Protein AF-A0A949LWM9-F1 (afdb_monomer_lite)

Foldseek 3Di:
DVQLVVQLVLLCVAQPPQADSVLSSLVSVLCVVQVLLLVLCVVQVLLLADDADPVRVVVCVVCVVVPDDQDFPCNRSNPSCVPVRVSSCVLRVSRPPDDPPDLALRRCSHSQNVVCSSVSHHDPLADDPVNLLVLLPPPDLVVSLVVLLVCVVVVNLQNSLVSCLSCVVVHDLSSLLSNLLSLLVSLDDPDDPPPDDRPSLVSLLSNLVSLVSQCVVDVVCLVSSVVSLVSCVVSVRCSSNVSVVVCPPVDPCCVSVVVVVVVD

Radius of gyration: 20.61 Å; chains: 1; b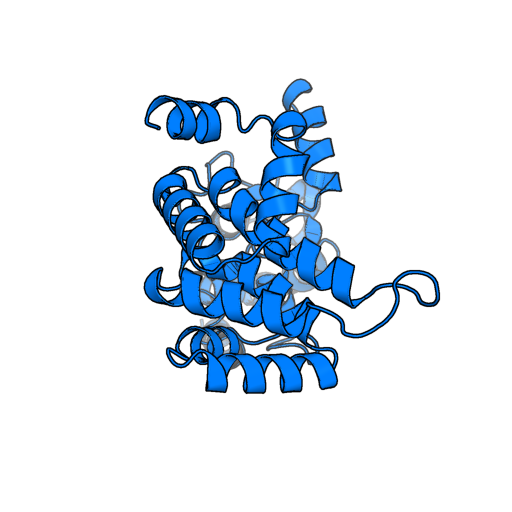ounding box: 44×42×64 Å

Structure (mmCIF, N/CA/C/O backbone):
data_AF-A0A949LWM9-F1
#
_entry.id   AF-A0A949LWM9-F1
#
loop_
_atom_site.group_PDB
_atom_site.id
_atom_site.type_symbol
_atom_site.label_atom_id
_atom_site.label_alt_id
_atom_site.label_comp_id
_atom_site.label_asym_id
_atom_site.label_entity_id
_atom_site.label_seq_id
_atom_site.pdbx_PDB_ins_code
_atom_site.Cartn_x
_atom_site.Cartn_y
_atom_site.Cartn_z
_atom_site.occupancy
_atom_site.B_iso_or_equiv
_atom_site.auth_seq_id
_atom_site.auth_comp_id
_atom_site.auth_asym_id
_atom_site.auth_atom_id
_atom_site.pdbx_PDB_model_num
ATOM 1 N N . MET A 1 1 ? 6.194 -8.449 -28.524 1.00 77.88 1 MET A N 1
ATOM 2 C CA . MET A 1 1 ? 4.748 -8.507 -28.201 1.00 77.88 1 MET A CA 1
ATOM 3 C C . MET A 1 1 ? 4.326 -9.802 -27.496 1.00 77.88 1 MET A C 1
ATOM 5 O O . MET A 1 1 ? 3.890 -9.705 -26.362 1.00 77.88 1 MET A O 1
ATOM 9 N N . LYS A 1 2 ? 4.508 -11.009 -28.069 1.00 87.00 2 LYS A N 1
ATOM 10 C CA . LYS A 1 2 ? 4.114 -12.281 -27.407 1.00 87.00 2 LYS A CA 1
ATOM 11 C C . LYS A 1 2 ? 4.711 -12.463 -25.997 1.00 87.00 2 LYS A C 1
ATOM 13 O O . LYS A 1 2 ? 3.977 -12.771 -25.072 1.00 87.00 2 LYS A O 1
ATOM 18 N N . ARG A 1 3 ? 6.013 -12.186 -25.819 1.00 85.19 3 ARG A N 1
ATOM 19 C CA . ARG A 1 3 ? 6.687 -12.229 -24.502 1.00 85.19 3 ARG A CA 1
ATOM 20 C C . ARG A 1 3 ? 6.094 -11.239 -23.490 1.00 85.19 3 ARG A C 1
ATOM 22 O O . ARG A 1 3 ? 5.932 -11.599 -22.335 1.00 85.19 3 ARG A O 1
ATOM 29 N N . MET A 1 4 ? 5.730 -10.034 -23.936 1.00 90.12 4 MET A N 1
ATOM 30 C CA . MET A 1 4 ? 5.083 -9.016 -23.093 1.00 90.12 4 MET A CA 1
ATOM 31 C C . MET A 1 4 ? 3.705 -9.486 -22.642 1.00 90.12 4 MET A C 1
ATOM 33 O O . MET A 1 4 ? 3.405 -9.398 -21.463 1.00 90.12 4 MET A O 1
ATOM 37 N N . LEU A 1 5 ? 2.891 -10.022 -23.556 1.00 90.00 5 LEU A N 1
ATOM 38 C CA . LEU A 1 5 ? 1.567 -10.545 -23.214 1.00 90.00 5 LEU A CA 1
ATOM 39 C C . LEU A 1 5 ? 1.658 -11.702 -22.214 1.00 90.00 5 LEU A C 1
ATOM 41 O O . LEU A 1 5 ? 0.873 -11.752 -21.275 1.00 90.00 5 LEU A O 1
ATOM 45 N N . SER A 1 6 ? 2.637 -12.597 -22.374 1.00 88.12 6 SER A N 1
ATOM 46 C CA . SER A 1 6 ? 2.884 -13.671 -21.407 1.00 88.12 6 SER A CA 1
ATOM 47 C C . SER A 1 6 ? 3.340 -13.139 -20.046 1.00 88.12 6 SER A C 1
ATOM 49 O O . SER A 1 6 ? 2.809 -13.576 -19.031 1.00 88.12 6 SER A O 1
ATOM 51 N N . ALA A 1 7 ? 4.279 -12.186 -20.011 1.00 89.19 7 ALA A N 1
ATOM 52 C CA . ALA A 1 7 ? 4.726 -11.560 -18.765 1.00 89.19 7 ALA A CA 1
ATOM 53 C C . ALA A 1 7 ? 3.570 -10.837 -18.060 1.00 89.19 7 ALA A C 1
ATOM 55 O O . ALA A 1 7 ? 3.350 -11.043 -16.872 1.00 89.19 7 ALA A O 1
ATOM 56 N N . TYR A 1 8 ? 2.780 -10.074 -18.815 1.00 93.50 8 TYR A N 1
ATOM 57 C CA . TYR A 1 8 ? 1.602 -9.381 -18.315 1.00 93.50 8 TYR A CA 1
ATOM 58 C C . TYR A 1 8 ? 0.561 -10.347 -17.752 1.00 93.50 8 TYR A C 1
ATOM 60 O O . TYR A 1 8 ? 0.094 -10.132 -16.645 1.00 93.50 8 TYR A O 1
ATOM 68 N N . ALA A 1 9 ? 0.232 -11.432 -18.459 1.00 92.75 9 ALA A N 1
ATOM 69 C CA . ALA A 1 9 ? -0.757 -12.401 -17.987 1.00 92.75 9 ALA A CA 1
ATOM 70 C C . ALA A 1 9 ? -0.357 -13.050 -16.651 1.00 92.75 9 ALA A C 1
ATOM 72 O O . ALA A 1 9 ? -1.209 -13.273 -15.797 1.00 92.75 9 ALA A O 1
ATOM 73 N N . VAL A 1 10 ? 0.936 -13.332 -16.461 1.00 91.62 10 VAL A N 1
ATOM 74 C CA . VAL A 1 10 ? 1.453 -13.885 -15.200 1.00 91.62 10 VAL A CA 1
ATOM 75 C C . VAL A 1 10 ? 1.449 -12.828 -14.097 1.00 91.62 10 VAL A C 1
ATOM 77 O O . VAL A 1 10 ? 0.971 -13.095 -12.998 1.00 91.62 10 VAL A O 1
ATOM 80 N N . LEU A 1 11 ? 1.963 -11.629 -14.384 1.00 91.69 11 LEU A N 1
ATOM 81 C CA . LEU A 1 11 ? 2.073 -10.559 -13.394 1.00 91.69 11 LEU A CA 1
ATOM 82 C C . LEU A 1 11 ? 0.707 -10.041 -12.958 1.00 91.69 11 LEU A C 1
ATOM 84 O O . LEU A 1 11 ? 0.470 -9.915 -11.764 1.00 91.69 11 LEU A O 1
ATOM 88 N N . GLU A 1 12 ? -0.202 -9.796 -13.900 1.00 94.12 12 GLU A N 1
ATOM 89 C CA . GLU A 1 12 ? -1.564 -9.350 -13.613 1.00 94.12 12 GLU A CA 1
ATOM 90 C C . GLU A 1 12 ? -2.299 -10.369 -12.749 1.00 94.12 12 GLU A C 1
ATOM 92 O O . GLU A 1 12 ? -2.861 -9.983 -11.731 1.00 94.12 12 GLU A O 1
ATOM 97 N N . ALA A 1 13 ? -2.220 -11.663 -13.076 1.00 92.31 13 ALA A N 1
ATOM 98 C CA . ALA A 1 13 ? -2.851 -12.700 -12.266 1.00 92.31 13 ALA A CA 1
ATOM 99 C C . ALA A 1 13 ? -2.299 -12.742 -10.830 1.00 92.31 13 ALA A C 1
ATOM 101 O O . ALA A 1 13 ? -3.053 -13.003 -9.894 1.00 92.31 13 ALA A O 1
ATOM 102 N N . ALA A 1 14 ? -1.006 -12.461 -10.648 1.00 89.81 14 ALA A N 1
ATOM 103 C CA . ALA A 1 14 ? -0.351 -12.474 -9.344 1.00 89.81 14 ALA A CA 1
ATOM 104 C C . ALA A 1 14 ? -0.679 -11.254 -8.465 1.00 89.81 14 ALA A C 1
ATOM 106 O O . ALA A 1 14 ? -0.699 -11.374 -7.240 1.00 89.81 14 ALA A O 1
ATOM 107 N N . VAL A 1 15 ? -0.917 -10.082 -9.066 1.00 92.12 15 VAL A N 1
ATOM 108 C CA . VAL A 1 15 ? -1.116 -8.810 -8.337 1.00 92.12 15 VAL A CA 1
ATOM 109 C C . VAL A 1 15 ? -2.497 -8.187 -8.563 1.00 92.12 15 VAL A C 1
ATOM 111 O O . VAL A 1 15 ? -2.713 -7.006 -8.271 1.00 92.12 15 VAL A O 1
ATOM 114 N N . ARG A 1 16 ? -3.442 -8.967 -9.097 1.00 90.50 16 ARG A N 1
ATOM 115 C CA . ARG A 1 16 ? -4.800 -8.519 -9.416 1.00 90.50 16 ARG A CA 1
ATOM 116 C C . ARG A 1 16 ? -5.462 -7.875 -8.202 1.00 90.50 16 ARG A C 1
ATOM 118 O O . ARG A 1 16 ? -5.496 -8.452 -7.120 1.00 90.50 16 ARG A O 1
ATOM 125 N N . GLY A 1 17 ? -6.014 -6.681 -8.403 1.00 86.75 17 GLY A N 1
ATOM 126 C CA . GLY A 1 17 ? -6.677 -5.912 -7.346 1.00 86.75 17 GLY A CA 1
ATOM 127 C C . GLY A 1 17 ? -5.724 -5.186 -6.390 1.00 86.75 17 GLY A C 1
ATOM 128 O O . GLY A 1 17 ? -6.176 -4.318 -5.654 1.00 86.75 17 GLY A O 1
ATOM 129 N N . GLU A 1 18 ? -4.417 -5.462 -6.428 1.00 89.81 18 GLU A N 1
ATOM 130 C CA . GLU A 1 18 ? -3.416 -4.741 -5.629 1.00 89.81 18 GLU A CA 1
ATOM 131 C C . GLU A 1 18 ? -2.779 -3.592 -6.412 1.00 89.81 18 GLU A C 1
ATOM 133 O O . GLU A 1 18 ? -2.566 -2.513 -5.862 1.00 89.81 18 GLU A O 1
ATOM 138 N N . ILE A 1 19 ? -2.473 -3.817 -7.696 1.00 90.69 19 ILE A N 1
ATOM 139 C CA . ILE A 1 19 ? -1.717 -2.878 -8.535 1.00 90.69 19 ILE A CA 1
ATOM 140 C C . ILE A 1 19 ? -2.531 -2.496 -9.773 1.00 90.69 19 ILE A C 1
ATOM 142 O O . ILE A 1 19 ? -3.241 -3.317 -10.354 1.00 90.69 19 ILE A O 1
ATOM 146 N N . SER A 1 20 ? -2.422 -1.234 -10.187 1.00 89.50 20 SER A N 1
ATOM 147 C CA . SER A 1 20 ? -3.045 -0.707 -11.402 1.00 89.50 20 SER A CA 1
ATOM 148 C C . SER A 1 20 ? -2.650 -1.528 -12.630 1.00 89.50 20 SER A C 1
ATOM 150 O O . SER A 1 20 ? -1.467 -1.761 -12.878 1.00 89.50 20 SER A O 1
ATOM 152 N N . LEU A 1 21 ? -3.634 -1.895 -13.455 1.00 90.25 21 LEU A N 1
ATOM 153 C CA . LEU A 1 21 ? -3.408 -2.642 -14.698 1.00 90.25 21 LEU A CA 1
ATOM 154 C C . LEU A 1 21 ? -2.438 -1.920 -15.645 1.00 90.25 21 LEU A C 1
ATOM 156 O O . LEU A 1 21 ? -1.655 -2.576 -16.330 1.00 90.25 21 LEU A O 1
ATOM 160 N N . PHE A 1 22 ? -2.465 -0.583 -15.660 1.00 89.56 22 PHE A N 1
ATOM 161 C CA . PHE A 1 22 ? -1.560 0.232 -16.473 1.00 89.56 22 PHE A CA 1
ATOM 162 C C . PHE A 1 22 ? -0.111 0.128 -15.995 1.00 89.56 22 PHE A C 1
ATOM 164 O O . PHE A 1 22 ? 0.791 -0.025 -16.816 1.00 89.56 22 PHE A O 1
ATOM 171 N N . ASP A 1 23 ? 0.105 0.136 -14.679 1.00 90.38 23 ASP A N 1
ATOM 172 C CA . ASP A 1 23 ? 1.439 0.008 -14.092 1.00 90.38 23 ASP A CA 1
ATOM 173 C C . ASP A 1 23 ? 1.995 -1.407 -14.306 1.00 90.38 23 ASP A C 1
ATOM 175 O O . ASP A 1 23 ? 3.155 -1.566 -14.682 1.00 90.38 23 ASP A O 1
ATOM 179 N N . VAL A 1 24 ? 1.156 -2.441 -14.157 1.00 91.94 24 VAL A N 1
ATOM 180 C CA . VAL A 1 24 ? 1.540 -3.833 -14.450 1.00 91.94 24 VAL A CA 1
ATOM 181 C C . VAL A 1 24 ? 1.909 -3.997 -15.923 1.00 91.94 24 VAL A C 1
ATOM 183 O O . VAL A 1 24 ? 2.907 -4.647 -16.236 1.00 91.94 24 VAL A O 1
ATOM 186 N N . LEU A 1 25 ? 1.149 -3.392 -16.842 1.00 91.75 25 LEU A N 1
ATOM 187 C CA . LEU A 1 25 ? 1.446 -3.422 -18.275 1.00 91.75 25 LEU A CA 1
ATOM 188 C C . LEU A 1 25 ? 2.768 -2.717 -18.594 1.00 91.75 25 LEU A C 1
ATOM 190 O O . LEU A 1 25 ? 3.610 -3.288 -19.289 1.00 91.75 25 LEU A O 1
ATOM 194 N N . ALA A 1 26 ? 2.960 -1.506 -18.070 1.00 89.38 26 ALA A N 1
ATOM 195 C CA . ALA A 1 26 ? 4.172 -0.727 -18.286 1.00 89.38 26 ALA A CA 1
ATOM 196 C C . ALA A 1 26 ? 5.406 -1.448 -17.728 1.00 89.38 26 ALA A C 1
ATOM 198 O O . ALA A 1 26 ? 6.410 -1.579 -18.424 1.00 89.38 26 ALA A O 1
ATOM 199 N N . PHE A 1 27 ? 5.310 -2.011 -16.522 1.00 88.88 27 PHE A N 1
ATOM 200 C CA . PHE A 1 27 ? 6.387 -2.799 -15.931 1.00 88.88 27 PHE A CA 1
ATOM 201 C C . PHE A 1 27 ? 6.672 -4.077 -16.732 1.00 88.88 27 PHE A C 1
ATOM 203 O O . PHE A 1 27 ? 7.828 -4.373 -17.028 1.00 88.88 27 PHE A O 1
ATOM 210 N N . SER A 1 28 ? 5.632 -4.797 -17.167 1.00 90.19 28 SER A N 1
ATOM 211 C CA . SER A 1 28 ? 5.772 -5.991 -18.017 1.00 90.19 28 SER A CA 1
ATOM 212 C C . SER A 1 28 ? 6.482 -5.6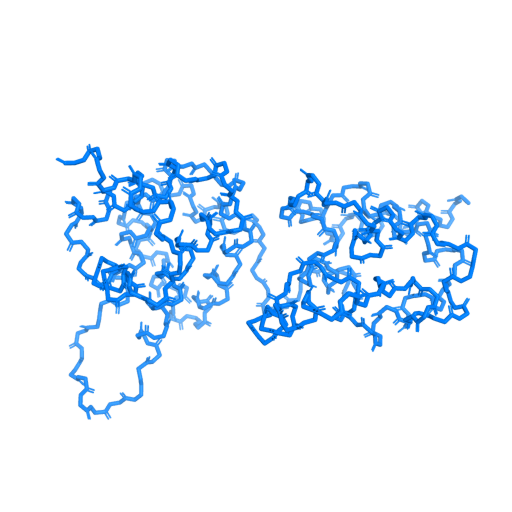78 -19.333 1.00 90.19 28 SER A C 1
ATOM 214 O O . SER A 1 28 ? 7.329 -6.449 -19.780 1.00 90.19 28 SER A O 1
ATOM 216 N N . TRP A 1 29 ? 6.160 -4.541 -19.957 1.00 89.75 29 TRP A N 1
ATOM 217 C CA . TRP A 1 29 ? 6.864 -4.071 -21.145 1.00 89.75 29 TRP A CA 1
ATOM 218 C C . TRP A 1 29 ? 8.338 -3.821 -20.844 1.00 89.75 29 TRP A C 1
ATOM 220 O O . TRP A 1 29 ? 9.191 -4.414 -21.506 1.00 89.75 29 TRP A O 1
ATOM 230 N N . SER A 1 30 ? 8.634 -3.030 -19.811 1.00 85.06 30 SER A N 1
ATOM 231 C CA . SER A 1 30 ? 10.001 -2.677 -19.427 1.00 85.06 30 SER A CA 1
ATOM 232 C C . SER A 1 30 ? 10.861 -3.910 -19.134 1.00 85.06 30 SER A C 1
ATOM 234 O O . SER A 1 30 ? 11.975 -4.003 -19.640 1.00 85.06 30 SER A O 1
ATOM 236 N N . LEU A 1 31 ? 10.316 -4.919 -18.444 1.00 82.44 31 LEU A N 1
ATOM 237 C CA . LEU A 1 31 ? 10.999 -6.197 -18.203 1.00 82.44 31 LEU A CA 1
ATOM 238 C C . LEU A 1 31 ? 11.342 -6.959 -19.487 1.00 82.44 31 LEU A C 1
ATOM 240 O O . LEU A 1 31 ? 12.376 -7.621 -19.565 1.00 82.44 31 LEU A O 1
ATOM 244 N N . THR A 1 32 ? 10.467 -6.910 -20.494 1.00 85.62 32 THR A N 1
ATOM 245 C CA . THR A 1 32 ? 10.721 -7.619 -21.756 1.00 85.62 32 THR A CA 1
ATOM 246 C C . THR A 1 32 ? 11.729 -6.929 -22.660 1.00 85.62 32 THR A C 1
ATOM 248 O O . THR A 1 32 ? 12.312 -7.606 -23.506 1.00 85.62 32 THR A O 1
ATOM 251 N N . GLN A 1 33 ? 11.915 -5.619 -22.497 1.00 82.75 33 GLN A N 1
ATOM 252 C CA . GLN A 1 33 ? 12.858 -4.827 -23.288 1.00 82.75 33 GLN A CA 1
ATOM 253 C C . GLN A 1 33 ? 14.226 -4.718 -22.602 1.00 82.75 33 GLN A C 1
ATOM 255 O O . GLN A 1 33 ? 15.253 -4.792 -23.268 1.00 82.75 33 GLN A O 1
ATOM 260 N N . SER A 1 34 ? 14.246 -4.627 -21.269 1.00 84.31 34 SER A N 1
ATOM 261 C CA . SER A 1 34 ? 15.458 -4.574 -20.451 1.00 84.31 34 SER A CA 1
ATOM 262 C C . SER A 1 34 ? 15.323 -5.515 -19.251 1.00 84.31 34 SER A C 1
ATOM 264 O O . SER A 1 34 ? 14.852 -5.113 -18.187 1.00 84.31 34 SER A O 1
ATOM 266 N N . PRO A 1 35 ? 15.730 -6.790 -19.383 1.00 79.06 35 PRO A N 1
ATOM 267 C CA . PRO A 1 35 ? 15.677 -7.737 -18.270 1.00 79.06 35 PRO A CA 1
ATOM 268 C C . PRO A 1 35 ? 16.487 -7.273 -17.048 1.00 79.06 35 PRO A C 1
ATOM 270 O O . PRO A 1 35 ? 16.046 -7.468 -15.917 1.00 79.06 35 PRO A O 1
ATOM 273 N N . GLY A 1 36 ? 17.619 -6.591 -17.274 1.00 85.00 36 GLY A N 1
ATOM 274 C CA . GLY A 1 36 ? 18.476 -6.045 -16.213 1.00 85.00 36 GLY A CA 1
ATOM 275 C C . GLY A 1 36 ? 17.838 -4.903 -15.416 1.00 85.00 36 GLY A C 1
ATOM 276 O O . GLY A 1 36 ? 18.266 -4.617 -14.300 1.00 85.00 36 GLY A O 1
ATOM 277 N N . LEU A 1 37 ? 16.768 -4.289 -15.933 1.00 86.31 37 LEU A N 1
ATOM 278 C CA . LEU A 1 37 ? 16.018 -3.262 -15.216 1.00 86.31 37 LEU A CA 1
ATOM 279 C C . LEU A 1 37 ? 15.353 -3.818 -13.954 1.00 86.31 37 LEU A C 1
ATOM 281 O O . LEU A 1 37 ? 15.259 -3.107 -12.957 1.00 86.31 37 LEU A O 1
ATOM 285 N N . ARG A 1 38 ? 14.935 -5.092 -13.959 1.00 87.25 38 ARG A N 1
ATOM 286 C CA . ARG A 1 38 ? 14.394 -5.743 -12.757 1.00 87.25 38 ARG A CA 1
ATOM 287 C C . ARG A 1 38 ? 15.414 -5.738 -11.629 1.00 87.25 38 ARG A C 1
ATOM 289 O O . ARG A 1 38 ? 15.086 -5.349 -10.513 1.00 87.25 38 ARG A O 1
ATOM 296 N N . ASP A 1 39 ? 16.626 -6.183 -11.940 1.00 87.81 39 ASP A N 1
ATOM 297 C CA . ASP A 1 39 ? 17.696 -6.349 -10.964 1.00 87.81 39 ASP A CA 1
ATOM 298 C C . ASP A 1 39 ? 18.184 -4.981 -10.480 1.00 87.81 39 ASP A C 1
ATOM 300 O O . ASP A 1 39 ? 18.392 -4.787 -9.284 1.00 87.81 39 ASP A O 1
ATOM 304 N N . ALA A 1 40 ? 18.254 -3.994 -11.381 1.00 88.50 40 ALA A N 1
ATOM 305 C CA . ALA A 1 40 ? 18.563 -2.611 -11.034 1.00 88.50 40 ALA A CA 1
ATOM 306 C C . ALA A 1 40 ? 17.515 -1.994 -10.092 1.00 88.50 40 ALA A C 1
ATOM 308 O O . ALA A 1 40 ? 17.880 -1.329 -9.121 1.00 88.50 40 ALA A O 1
ATOM 309 N N . ILE A 1 41 ? 16.222 -2.233 -10.345 1.00 88.06 41 ILE A N 1
ATOM 310 C CA . ILE A 1 41 ? 15.130 -1.775 -9.476 1.00 88.06 41 ILE A CA 1
ATOM 311 C C . ILE A 1 41 ? 15.174 -2.500 -8.128 1.00 88.06 41 ILE A C 1
ATOM 313 O O . ILE A 1 41 ? 15.051 -1.855 -7.092 1.00 88.06 41 ILE A O 1
ATOM 317 N N . ALA A 1 42 ? 15.390 -3.817 -8.117 1.00 87.19 42 ALA A N 1
ATOM 318 C CA . ALA A 1 42 ? 15.488 -4.594 -6.883 1.00 87.19 42 ALA A CA 1
ATOM 319 C C . ALA A 1 42 ? 16.677 -4.148 -6.012 1.00 87.19 42 ALA A C 1
ATOM 321 O O . ALA A 1 42 ? 16.541 -4.056 -4.795 1.00 87.19 42 ALA A O 1
ATOM 322 N N . ALA A 1 43 ? 17.814 -3.813 -6.631 1.00 88.06 43 ALA A N 1
ATOM 323 C CA . ALA A 1 43 ? 18.991 -3.288 -5.942 1.00 88.06 43 ALA A CA 1
ATOM 324 C C . ALA A 1 43 ? 18.803 -1.856 -5.404 1.00 88.06 43 ALA A C 1
ATOM 326 O O . ALA A 1 43 ? 19.523 -1.449 -4.496 1.00 88.06 43 ALA A O 1
ATOM 327 N N . ASN A 1 44 ? 17.844 -1.096 -5.944 1.00 86.06 44 ASN A N 1
ATOM 328 C CA . ASN A 1 44 ? 17.594 0.306 -5.596 1.00 86.06 44 ASN A CA 1
ATOM 329 C C . ASN A 1 44 ? 16.133 0.554 -5.188 1.00 86.06 44 ASN A C 1
ATOM 331 O O . ASN A 1 44 ? 15.582 1.602 -5.518 1.00 86.06 44 ASN A O 1
ATOM 335 N N . LEU A 1 45 ? 15.505 -0.392 -4.480 1.00 84.31 45 LEU A N 1
ATOM 336 C CA . LEU A 1 45 ? 14.059 -0.425 -4.214 1.00 84.31 45 LEU A CA 1
ATOM 337 C C . LEU A 1 45 ? 13.473 0.893 -3.677 1.00 84.31 45 LEU A C 1
ATOM 339 O O . LEU A 1 45 ? 12.374 1.273 -4.069 1.00 84.31 45 LEU A O 1
ATOM 343 N N . ASP A 1 46 ? 14.191 1.593 -2.797 1.00 81.12 46 ASP A N 1
ATOM 344 C CA . ASP A 1 46 ? 13.694 2.810 -2.140 1.00 81.12 46 ASP A CA 1
ATOM 345 C C . ASP A 1 46 ? 13.735 4.058 -3.027 1.00 81.12 46 ASP A C 1
ATOM 347 O O . ASP A 1 46 ? 13.047 5.040 -2.767 1.00 81.12 46 ASP A O 1
ATOM 351 N N . LYS A 1 47 ? 14.547 4.046 -4.085 1.00 83.00 47 LYS A N 1
ATOM 352 C CA . LYS A 1 47 ? 14.776 5.211 -4.944 1.00 83.00 47 LYS A CA 1
ATOM 353 C C . LYS A 1 47 ? 13.627 5.540 -5.914 1.00 83.00 47 LYS A C 1
ATOM 355 O O . LYS A 1 47 ? 13.356 6.726 -6.074 1.00 83.00 47 LYS A O 1
ATOM 360 N N . PRO A 1 48 ? 12.948 4.568 -6.559 1.00 82.06 48 PRO A N 1
ATOM 361 C CA . PRO A 1 48 ? 11.821 4.839 -7.459 1.00 82.06 48 PRO A CA 1
ATOM 362 C C . PRO A 1 48 ? 10.473 5.041 -6.740 1.00 82.06 48 PRO A C 1
ATOM 364 O O . PRO A 1 48 ? 9.464 5.299 -7.390 1.00 82.06 48 PRO A O 1
ATOM 367 N N . VAL A 1 49 ? 10.423 4.869 -5.421 1.00 83.94 49 VAL A N 1
ATOM 368 C CA . VAL A 1 49 ? 9.182 4.768 -4.644 1.00 83.94 49 VAL A CA 1
ATOM 369 C C . VAL A 1 49 ? 8.724 6.123 -4.083 1.00 83.94 49 VAL A C 1
ATOM 371 O O . VAL A 1 49 ? 9.551 6.892 -3.614 1.00 83.94 49 VAL A O 1
ATOM 374 N N . ASP A 1 50 ? 7.414 6.384 -4.055 1.00 75.31 50 ASP A N 1
ATOM 375 C CA . ASP A 1 50 ? 6.768 7.637 -3.612 1.00 75.31 50 ASP A CA 1
ATOM 376 C C . ASP A 1 50 ? 6.123 7.557 -2.207 1.00 75.31 50 ASP A C 1
ATOM 378 O O . ASP A 1 50 ? 5.236 8.346 -1.871 1.00 75.31 50 ASP A O 1
ATOM 382 N N . ASP A 1 51 ? 6.521 6.596 -1.366 1.00 72.00 51 ASP A N 1
ATOM 383 C CA . ASP A 1 51 ? 6.155 6.554 0.060 1.00 72.00 51 ASP A CA 1
ATOM 384 C C . ASP A 1 51 ? 7.366 6.852 0.973 1.00 72.00 51 ASP A C 1
ATOM 386 O O . ASP A 1 51 ? 8.085 5.946 1.411 1.00 72.00 51 ASP A O 1
ATOM 390 N N . PRO A 1 52 ? 7.628 8.142 1.268 1.00 64.50 52 PRO A N 1
ATOM 391 C CA . PRO A 1 52 ? 8.787 8.521 2.061 1.00 64.50 52 PRO A CA 1
ATOM 392 C C . PRO A 1 52 ? 8.655 7.990 3.491 1.00 64.50 52 PRO A C 1
ATOM 394 O O . PRO A 1 52 ? 7.637 8.176 4.162 1.00 64.50 52 PRO A O 1
ATOM 397 N N . SER A 1 53 ? 9.715 7.348 3.975 1.00 65.31 53 SER A N 1
ATOM 398 C CA . SER A 1 53 ? 9.862 7.025 5.398 1.00 65.31 53 SER A CA 1
ATOM 399 C C . SER A 1 53 ? 9.963 8.301 6.252 1.00 65.31 53 SER A C 1
ATOM 401 O O . SER A 1 53 ? 10.216 9.389 5.737 1.00 65.31 53 SER A O 1
ATOM 403 N N . GLN A 1 54 ? 9.804 8.202 7.578 1.00 56.62 54 GLN A N 1
ATOM 404 C CA . GLN A 1 54 ? 9.919 9.380 8.457 1.00 56.62 54 GLN A CA 1
ATOM 405 C C . GLN A 1 54 ? 11.286 10.071 8.348 1.00 56.62 54 GLN A C 1
ATOM 407 O O . GLN A 1 54 ? 11.355 11.297 8.347 1.00 56.62 54 GLN A O 1
ATOM 412 N N . SER A 1 55 ? 12.364 9.298 8.209 1.00 56.78 55 SER A N 1
ATOM 413 C CA . SER A 1 55 ? 13.703 9.834 7.964 1.00 56.78 55 SER A CA 1
ATOM 414 C C . SER A 1 55 ? 13.811 10.493 6.589 1.00 56.78 55 SER A C 1
ATOM 416 O O . SER A 1 55 ? 14.363 11.582 6.487 1.00 56.78 55 SER A O 1
ATOM 418 N N . GLU A 1 56 ? 13.206 9.910 5.547 1.00 58.78 56 GLU A N 1
ATOM 419 C CA . GLU A 1 56 ? 13.169 10.536 4.218 1.00 58.78 56 GLU A CA 1
ATOM 420 C C . GLU A 1 56 ? 12.337 11.820 4.197 1.00 58.78 56 GLU A C 1
ATOM 422 O O . GLU A 1 56 ? 12.687 12.744 3.476 1.00 58.78 56 GLU A O 1
ATOM 427 N N . LEU A 1 57 ? 11.268 11.922 4.992 1.00 60.75 57 LEU A N 1
ATOM 428 C CA . LEU A 1 57 ? 10.506 13.164 5.137 1.00 60.75 57 LEU A CA 1
ATOM 429 C C . LEU A 1 57 ? 11.372 14.280 5.738 1.00 60.75 57 LEU A 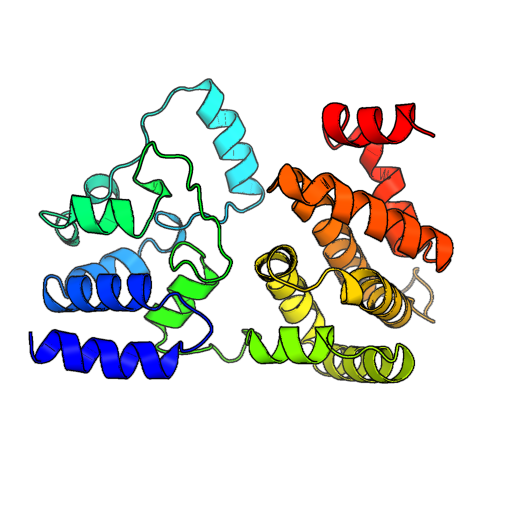C 1
ATOM 431 O O . LEU A 1 57 ? 11.314 15.417 5.272 1.00 60.75 57 LEU A O 1
ATOM 435 N N . ILE A 1 58 ? 12.196 13.960 6.740 1.00 59.47 58 ILE A N 1
ATOM 436 C CA . ILE A 1 58 ? 13.141 14.910 7.347 1.00 59.47 58 ILE A CA 1
ATOM 437 C C . ILE A 1 58 ? 14.207 15.321 6.325 1.00 59.47 58 ILE A C 1
ATOM 439 O O . ILE A 1 58 ? 14.457 16.515 6.144 1.00 59.47 58 ILE A O 1
ATOM 443 N N . ASP A 1 59 ? 14.772 14.354 5.602 1.00 58.69 59 ASP A N 1
ATOM 444 C CA . ASP A 1 59 ? 15.778 14.604 4.569 1.00 58.69 59 ASP A CA 1
ATOM 445 C C . ASP A 1 59 ? 15.205 15.383 3.383 1.00 58.69 59 ASP A C 1
ATOM 447 O O . ASP A 1 59 ? 15.884 16.241 2.827 1.00 58.69 59 ASP A O 1
ATOM 451 N N . MET A 1 60 ? 13.949 15.145 3.004 1.00 56.84 60 MET A N 1
ATOM 452 C CA . MET A 1 60 ? 13.243 15.911 1.978 1.00 56.84 60 MET A CA 1
ATOM 453 C C . MET A 1 60 ? 13.037 17.358 2.413 1.00 56.84 60 MET A C 1
ATOM 455 O O . MET A 1 60 ? 13.267 18.265 1.617 1.00 56.84 60 MET A O 1
ATOM 459 N N . VAL A 1 61 ? 12.656 17.600 3.671 1.00 57.25 61 VAL A N 1
ATOM 460 C CA . VAL A 1 61 ? 12.546 18.961 4.214 1.00 57.25 61 VAL A CA 1
ATOM 461 C C . VAL A 1 61 ? 13.915 19.644 4.209 1.00 57.25 61 VAL A C 1
ATOM 463 O O . VAL A 1 61 ? 14.021 20.773 3.730 1.00 57.25 61 VAL A O 1
ATOM 466 N N . ALA A 1 62 ? 14.973 18.953 4.638 1.00 58.12 62 ALA A N 1
ATOM 467 C CA . ALA A 1 62 ? 16.340 19.472 4.596 1.00 58.12 62 ALA A CA 1
ATOM 468 C C . ALA A 1 62 ? 16.829 19.738 3.157 1.00 58.12 62 ALA A C 1
ATOM 470 O O . ALA A 1 62 ? 17.441 20.767 2.890 1.00 58.12 62 ALA A O 1
ATOM 471 N N . SER A 1 63 ? 16.498 18.858 2.211 1.00 56.66 63 SER A N 1
ATOM 472 C CA . SER A 1 63 ? 16.910 18.947 0.801 1.00 56.66 63 SER A CA 1
ATOM 473 C C . SER A 1 63 ? 16.095 19.964 -0.001 1.00 56.66 63 SER A C 1
ATOM 475 O O . SER A 1 63 ? 16.606 20.542 -0.959 1.00 56.66 63 SER A O 1
ATOM 477 N N . SER A 1 64 ? 14.844 20.225 0.392 1.00 56.69 64 SER A N 1
ATOM 478 C CA . SER A 1 64 ? 13.992 21.258 -0.216 1.00 56.69 64 SER A CA 1
ATOM 479 C C . SER A 1 64 ? 14.551 22.669 -0.004 1.00 56.69 64 SER A C 1
ATOM 481 O O . SER A 1 64 ? 14.357 23.549 -0.842 1.00 56.69 64 SER A O 1
ATOM 483 N N . LEU A 1 65 ? 15.318 22.864 1.074 1.00 55.41 65 LEU A N 1
ATOM 484 C CA . LEU A 1 65 ? 16.072 24.091 1.335 1.00 55.41 65 LEU A CA 1
ATOM 485 C C . LEU A 1 65 ? 17.300 24.226 0.415 1.00 55.41 65 LEU A C 1
ATOM 487 O O . LEU A 1 65 ? 17.755 25.340 0.171 1.00 55.41 65 LEU A O 1
ATOM 491 N N . ASP A 1 66 ? 17.785 23.111 -0.138 1.00 53.47 66 ASP A N 1
ATOM 492 C CA . ASP A 1 66 ? 19.063 22.982 -0.853 1.00 53.47 66 ASP A CA 1
ATOM 493 C C . ASP A 1 66 ? 18.912 22.968 -2.397 1.00 53.47 66 ASP A C 1
ATOM 495 O O . ASP A 1 66 ? 19.906 22.869 -3.113 1.00 53.47 66 ASP A O 1
ATOM 499 N N . ARG A 1 67 ? 17.680 23.067 -2.936 1.00 53.34 67 ARG A N 1
ATOM 500 C CA . ARG A 1 67 ? 17.348 23.100 -4.389 1.00 53.34 67 ARG A CA 1
ATOM 501 C C . ARG A 1 67 ? 18.077 22.050 -5.254 1.00 53.34 67 ARG A C 1
ATOM 503 O O . ARG A 1 67 ? 18.435 22.326 -6.401 1.00 53.34 67 ARG A O 1
ATOM 510 N N . ARG A 1 68 ? 18.300 20.834 -4.747 1.00 55.03 68 ARG A N 1
ATOM 511 C CA . ARG A 1 68 ? 18.877 19.751 -5.565 1.00 55.03 68 ARG A CA 1
ATOM 512 C C . ARG A 1 68 ? 17.858 19.266 -6.597 1.00 55.03 68 ARG A C 1
ATOM 514 O O . ARG A 1 68 ? 16.703 19.024 -6.259 1.00 55.03 68 ARG A O 1
ATOM 521 N N . SER A 1 69 ? 18.297 19.147 -7.850 1.00 56.97 69 SER A N 1
ATOM 522 C CA . SER A 1 69 ? 17.484 18.621 -8.952 1.00 56.97 69 SER A CA 1
ATOM 523 C C . SER A 1 69 ? 17.101 17.159 -8.677 1.00 56.97 69 SER A C 1
ATOM 525 O O . SER A 1 69 ? 17.888 16.420 -8.079 1.00 56.97 69 SER A O 1
ATOM 527 N N . ALA A 1 70 ? 15.886 16.758 -9.060 1.00 65.00 70 ALA A N 1
ATOM 528 C CA . ALA A 1 70 ? 15.394 15.400 -8.844 1.00 65.00 70 ALA A CA 1
ATOM 529 C C . ALA A 1 70 ? 16.287 14.387 -9.581 1.00 65.00 70 ALA A C 1
ATOM 531 O O . ALA A 1 70 ? 16.622 14.583 -10.748 1.00 65.00 70 ALA A O 1
ATOM 532 N N . ALA A 1 71 ? 16.687 13.313 -8.895 1.00 72.75 71 ALA A N 1
ATOM 533 C CA . ALA A 1 71 ? 17.536 12.278 -9.479 1.00 72.75 71 ALA A CA 1
ATOM 534 C C . ALA A 1 71 ? 16.837 11.614 -10.677 1.00 72.75 71 ALA A C 1
ATOM 536 O O . ALA A 1 71 ? 15.655 11.268 -10.601 1.00 72.75 71 ALA A O 1
ATOM 537 N N . THR A 1 72 ? 17.559 11.430 -11.783 1.00 81.38 72 THR A N 1
ATOM 538 C CA . THR A 1 72 ? 16.992 10.833 -12.997 1.00 81.38 72 THR A CA 1
ATOM 539 C C . THR A 1 72 ? 16.978 9.300 -12.908 1.00 81.38 72 THR A C 1
ATOM 541 O O . THR A 1 72 ? 17.741 8.710 -12.134 1.00 81.38 72 THR A O 1
ATOM 544 N N . PRO A 1 73 ? 16.151 8.605 -13.718 1.00 82.19 73 PRO A N 1
ATOM 545 C CA . PRO A 1 73 ? 16.170 7.144 -13.769 1.00 82.19 73 PRO A CA 1
ATOM 546 C C . PRO A 1 73 ? 17.550 6.577 -14.118 1.00 82.19 73 PRO A C 1
ATOM 548 O O . PRO A 1 73 ? 17.922 5.531 -13.595 1.00 82.19 73 PRO A O 1
ATOM 551 N N . VAL A 1 74 ? 18.317 7.270 -14.967 1.00 84.94 74 VAL A N 1
ATOM 552 C CA . VAL A 1 74 ? 19.662 6.848 -15.384 1.00 84.94 74 VAL A CA 1
ATOM 553 C C . VAL A 1 74 ? 20.671 7.014 -14.245 1.00 84.94 74 VAL A C 1
ATOM 555 O O . VAL A 1 74 ? 21.498 6.130 -14.047 1.00 84.94 74 VAL A O 1
ATOM 558 N N . ASP A 1 75 ? 20.556 8.055 -13.414 1.00 84.38 75 ASP A N 1
ATOM 559 C CA . ASP A 1 75 ? 21.445 8.234 -12.250 1.00 84.38 75 ASP A CA 1
ATOM 560 C C . ASP A 1 75 ? 21.335 7.078 -11.242 1.00 84.38 75 ASP A C 1
ATOM 562 O O . ASP A 1 75 ? 22.299 6.728 -10.560 1.00 84.38 75 ASP A O 1
ATOM 566 N N . ILE A 1 76 ? 20.144 6.483 -11.140 1.00 83.62 76 ILE A N 1
ATOM 567 C CA . ILE A 1 76 ? 19.810 5.476 -10.126 1.00 83.62 76 ILE A CA 1
ATOM 568 C C . ILE A 1 76 ? 19.924 4.055 -10.678 1.00 83.62 76 ILE A C 1
ATOM 570 O O . ILE A 1 76 ? 20.497 3.177 -10.033 1.00 83.62 76 ILE A O 1
ATOM 574 N N . LEU A 1 77 ? 19.373 3.818 -11.866 1.00 84.50 77 LEU A N 1
ATOM 575 C CA . LEU A 1 77 ? 19.279 2.492 -12.480 1.00 84.50 77 LEU A CA 1
ATOM 576 C C . LEU A 1 77 ? 20.371 2.255 -13.535 1.00 84.50 77 LEU A C 1
ATOM 578 O O . LEU A 1 77 ? 20.471 1.142 -14.055 1.00 84.50 77 LEU A O 1
ATOM 582 N N . LYS A 1 78 ? 21.218 3.262 -13.799 1.00 86.38 78 LYS A N 1
ATOM 583 C CA . LYS A 1 78 ? 22.357 3.215 -14.729 1.00 86.38 78 LYS A CA 1
ATOM 584 C C . LYS A 1 78 ? 21.916 2.787 -16.134 1.00 86.38 7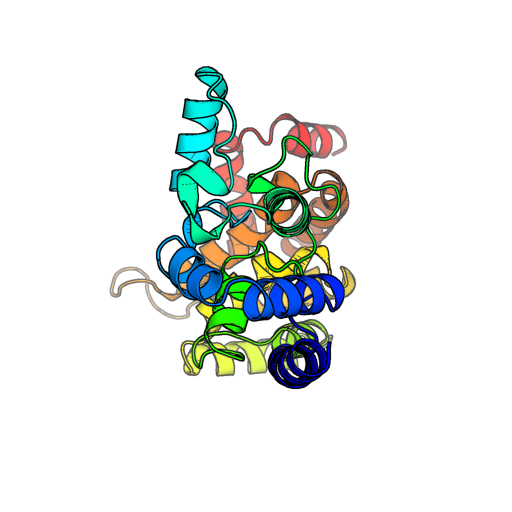8 LYS A C 1
ATOM 586 O O . LYS A 1 78 ? 20.792 3.072 -16.553 1.00 86.38 78 LYS A O 1
ATOM 591 N N . ASP A 1 79 ? 22.781 2.058 -16.830 1.00 84.81 79 ASP A N 1
ATOM 592 C CA . ASP A 1 79 ? 22.614 1.544 -18.191 1.00 84.81 79 ASP A CA 1
ATOM 593 C C . ASP A 1 79 ? 21.286 0.789 -18.391 1.00 84.81 79 ASP A C 1
ATOM 595 O O . ASP A 1 79 ? 20.722 0.775 -19.483 1.00 84.81 79 ASP A O 1
ATOM 599 N N . ALA A 1 80 ? 20.723 0.190 -17.332 1.00 81.19 80 ALA A N 1
ATOM 600 C CA . ALA A 1 80 ? 19.467 -0.553 -17.422 1.00 81.19 80 ALA A CA 1
ATOM 601 C C . ALA A 1 80 ? 18.244 0.335 -17.729 1.00 81.19 80 ALA A C 1
ATOM 603 O O . ALA A 1 80 ? 17.234 -0.183 -18.219 1.00 81.19 80 ALA A O 1
ATOM 604 N N . ALA A 1 81 ? 18.329 1.642 -17.446 1.00 82.38 81 ALA A N 1
ATOM 605 C CA . ALA A 1 81 ? 17.286 2.633 -17.712 1.00 82.38 81 ALA A CA 1
ATOM 606 C C . ALA A 1 81 ? 17.494 3.430 -19.010 1.00 82.38 81 ALA A C 1
ATOM 608 O O . ALA A 1 81 ? 16.593 4.184 -19.400 1.00 82.38 81 ALA A O 1
ATOM 609 N N . GLU A 1 82 ? 18.628 3.263 -19.697 1.00 82.19 82 GLU A N 1
ATOM 610 C CA . GLU A 1 82 ? 18.895 3.960 -20.956 1.00 82.19 82 GLU A CA 1
ATOM 611 C C . GLU A 1 82 ? 17.831 3.624 -22.010 1.00 82.19 82 GLU A C 1
ATOM 613 O O . GLU A 1 82 ? 17.497 2.466 -22.254 1.00 82.19 82 GLU A O 1
ATOM 618 N N . GLY A 1 83 ? 17.246 4.657 -22.620 1.00 81.38 83 GLY A N 1
ATOM 619 C CA . GLY A 1 83 ? 16.170 4.508 -23.607 1.00 81.38 83 GLY A CA 1
ATOM 620 C C . GLY A 1 83 ? 14.773 4.227 -23.028 1.00 81.38 83 GLY A C 1
ATOM 621 O O . GLY A 1 83 ? 13.797 4.269 -23.776 1.00 81.38 83 GLY A O 1
ATOM 622 N N . TYR A 1 84 ? 14.641 4.016 -21.712 1.00 85.25 84 TYR A N 1
ATOM 623 C CA . TYR A 1 84 ? 13.359 3.764 -21.027 1.00 85.25 84 TYR A CA 1
ATOM 624 C C . TYR A 1 84 ? 12.931 4.902 -20.096 1.00 85.25 84 TYR A C 1
ATOM 626 O O . TYR A 1 84 ? 11.931 4.801 -19.387 1.00 85.25 84 TYR A O 1
ATOM 634 N N . GLU A 1 85 ? 13.657 6.013 -20.111 1.00 84.81 85 GLU A N 1
ATOM 635 C CA . GLU A 1 85 ? 13.397 7.161 -19.251 1.00 84.81 85 GLU A CA 1
ATOM 636 C C . GLU A 1 85 ? 11.940 7.673 -19.312 1.00 84.81 85 GLU A C 1
ATOM 638 O O . GLU A 1 85 ? 11.357 7.883 -18.247 1.00 84.81 85 GLU A O 1
ATOM 643 N N . PRO A 1 86 ? 11.281 7.800 -20.487 1.00 85.69 86 PRO A N 1
ATOM 644 C CA . PRO A 1 86 ? 9.903 8.291 -20.541 1.00 85.69 86 PRO A CA 1
ATOM 645 C C . PRO A 1 86 ? 8.904 7.370 -19.833 1.00 85.69 86 PRO A C 1
ATOM 647 O O . PRO A 1 86 ? 8.014 7.850 -19.132 1.00 85.69 86 PRO A O 1
ATOM 650 N N . ILE A 1 87 ? 9.052 6.047 -19.989 1.00 86.31 87 ILE A N 1
ATOM 651 C CA . ILE A 1 87 ? 8.151 5.087 -19.341 1.00 86.31 87 ILE A CA 1
ATOM 652 C C . ILE A 1 87 ? 8.442 4.999 -17.842 1.00 86.31 87 ILE A C 1
ATOM 654 O O . ILE A 1 87 ? 7.510 4.962 -17.046 1.00 86.31 87 ILE A O 1
ATOM 658 N N . LEU A 1 88 ? 9.715 5.061 -17.440 1.00 87.00 88 LEU A N 1
ATOM 659 C CA . LEU A 1 88 ? 10.106 5.072 -16.031 1.00 87.00 88 LEU A CA 1
ATOM 660 C C . LEU A 1 88 ? 9.594 6.319 -15.309 1.00 87.00 88 LEU A C 1
ATOM 662 O O . LEU A 1 88 ? 9.068 6.188 -14.211 1.00 87.00 88 LEU A O 1
ATOM 666 N N . LYS A 1 89 ? 9.648 7.497 -15.939 1.00 86.06 89 LYS A N 1
ATOM 667 C CA . LYS A 1 89 ? 9.068 8.735 -15.392 1.00 86.06 89 LYS A CA 1
ATOM 668 C C . LYS A 1 89 ? 7.542 8.698 -15.295 1.00 86.06 89 LYS A C 1
ATOM 670 O O . LYS A 1 89 ? 6.976 9.324 -14.408 1.00 86.06 89 LYS A O 1
ATOM 675 N N . ALA A 1 90 ? 6.865 7.975 -16.189 1.00 82.69 90 ALA A N 1
ATOM 676 C CA . ALA A 1 90 ? 5.412 7.808 -16.121 1.00 82.69 90 ALA A CA 1
ATOM 677 C C . ALA A 1 90 ? 4.986 6.848 -14.995 1.00 82.69 90 ALA A C 1
ATOM 679 O O . ALA A 1 90 ? 3.981 7.073 -14.317 1.00 82.69 90 ALA A O 1
ATOM 680 N N . VAL A 1 91 ? 5.754 5.773 -14.807 1.00 84.25 91 VAL A N 1
ATOM 681 C CA . VAL A 1 91 ? 5.474 4.708 -13.837 1.00 84.25 91 VAL A CA 1
ATOM 682 C C . VAL A 1 91 ? 5.905 5.096 -12.419 1.00 84.25 91 VAL A C 1
ATOM 684 O O . VAL A 1 91 ? 5.200 4.782 -11.460 1.00 84.25 91 VAL A O 1
ATOM 687 N N . PHE A 1 92 ? 7.021 5.816 -12.294 1.00 85.25 92 PHE A N 1
ATOM 688 C CA . PHE A 1 92 ? 7.605 6.277 -11.037 1.00 85.25 92 PHE A CA 1
ATOM 689 C C . PHE A 1 92 ? 7.674 7.813 -11.020 1.00 85.25 92 PHE A C 1
ATOM 691 O O . PHE A 1 92 ? 8.671 8.395 -11.463 1.00 85.25 92 PHE A O 1
ATOM 698 N N . PRO A 1 93 ? 6.615 8.478 -10.521 1.00 77.50 93 PRO A N 1
ATOM 699 C CA . PRO A 1 93 ? 6.545 9.933 -10.446 1.00 77.50 93 PRO A CA 1
ATOM 700 C C . PRO A 1 93 ? 7.725 10.596 -9.730 1.00 77.50 93 PRO A C 1
ATOM 702 O O . PRO A 1 93 ? 8.063 11.711 -10.114 1.00 77.50 93 PRO A O 1
ATOM 705 N N . ARG A 1 94 ? 8.414 9.915 -8.796 1.00 77.19 94 ARG A N 1
ATOM 706 C CA . ARG A 1 94 ? 9.660 10.396 -8.154 1.00 77.19 94 ARG A CA 1
ATOM 707 C C . ARG A 1 94 ? 10.738 10.869 -9.131 1.00 77.19 94 ARG A C 1
ATOM 709 O O . ARG A 1 94 ? 11.553 11.718 -8.783 1.00 77.19 94 ARG A O 1
ATOM 716 N N . PHE A 1 95 ? 10.759 10.316 -10.344 1.00 80.06 95 PHE A N 1
ATOM 717 C CA . PHE A 1 95 ? 11.697 10.697 -11.405 1.00 80.06 95 PHE A CA 1
ATOM 718 C C . PHE A 1 95 ? 11.220 11.874 -12.264 1.00 80.06 95 PHE A C 1
ATOM 720 O O . PHE A 1 95 ? 11.888 12.261 -13.226 1.00 80.06 95 PHE A O 1
ATOM 727 N N . SER A 1 96 ? 10.041 12.411 -11.971 1.00 72.88 96 SER A N 1
ATOM 728 C CA . SER A 1 96 ? 9.420 13.507 -12.696 1.00 72.88 96 SER A CA 1
ATOM 729 C C . SER A 1 96 ? 9.231 14.711 -11.777 1.00 72.88 96 SER A C 1
ATOM 731 O O . SER A 1 96 ? 8.985 14.572 -10.587 1.00 72.88 96 SER A O 1
ATOM 733 N N . GLU A 1 97 ? 9.293 15.913 -12.343 1.00 62.44 97 GLU A N 1
ATOM 734 C CA . GLU A 1 97 ? 8.957 17.151 -11.623 1.00 62.44 97 GLU A CA 1
ATOM 735 C C . GLU A 1 97 ? 7.439 17.332 -11.441 1.00 62.44 97 GLU A C 1
ATOM 737 O O . GLU A 1 97 ? 6.989 18.339 -10.898 1.00 62.44 97 GLU A O 1
ATOM 742 N N . ARG A 1 98 ? 6.626 16.385 -11.930 1.00 54.47 98 ARG A N 1
ATOM 743 C CA . ARG A 1 98 ? 5.174 16.436 -11.780 1.00 54.47 98 ARG A CA 1
ATOM 744 C C . ARG A 1 98 ? 4.798 15.964 -10.385 1.00 54.47 98 ARG A C 1
ATOM 746 O O . ARG A 1 98 ? 5.105 14.836 -10.009 1.00 54.47 98 ARG A O 1
ATOM 753 N N . GLU A 1 99 ? 4.058 16.804 -9.667 1.00 52.00 99 GLU A N 1
ATOM 754 C CA . GLU A 1 99 ? 3.265 16.350 -8.530 1.00 52.00 99 GLU A CA 1
ATOM 755 C C . GLU A 1 99 ? 2.381 15.200 -9.020 1.00 52.00 99 GLU A C 1
ATOM 757 O O . GLU A 1 99 ? 1.664 15.327 -10.017 1.00 52.00 99 GLU A O 1
ATOM 762 N N . ALA A 1 100 ? 2.504 14.035 -8.388 1.00 53.38 100 ALA A N 1
ATOM 763 C CA . ALA A 1 100 ? 1.711 12.878 -8.752 1.00 53.38 100 ALA A CA 1
ATOM 764 C C . ALA A 1 100 ? 0.246 13.173 -8.405 1.00 53.38 100 ALA A C 1
ATOM 766 O O . ALA A 1 100 ? -0.205 12.893 -7.300 1.00 53.38 100 ALA A O 1
ATOM 767 N N . GLU A 1 101 ? -0.512 13.714 -9.361 1.00 50.25 101 GLU A N 1
ATOM 768 C CA . GLU A 1 101 ? -1.944 14.023 -9.206 1.00 50.25 101 GLU A CA 1
ATOM 769 C C . GLU A 1 101 ? -2.780 12.797 -8.791 1.00 50.25 101 GLU A C 1
ATOM 771 O O . GLU A 1 101 ? -3.917 12.943 -8.353 1.00 50.25 101 GLU A O 1
ATOM 776 N N . ASP A 1 102 ? -2.224 11.583 -8.883 1.00 56.53 102 ASP A N 1
ATOM 777 C CA . ASP A 1 102 ? -2.919 10.341 -8.565 1.00 56.53 102 ASP A CA 1
ATOM 778 C C . ASP A 1 102 ? -2.062 9.421 -7.669 1.00 56.53 102 ASP A C 1
ATOM 780 O O . ASP A 1 102 ? -1.530 8.391 -8.099 1.00 56.53 102 ASP A O 1
ATOM 784 N N . HIS A 1 103 ? -1.936 9.795 -6.389 1.00 58.25 103 HIS A N 1
ATOM 785 C CA . HIS A 1 103 ? -1.339 9.005 -5.296 1.00 58.25 103 HIS A CA 1
ATOM 786 C C . HIS A 1 103 ? -2.189 7.780 -4.885 1.00 58.25 103 HIS A C 1
ATOM 788 O O . HIS A 1 103 ? -2.291 7.460 -3.694 1.00 58.25 103 HIS A O 1
ATOM 794 N N . ARG A 1 104 ? -2.825 7.084 -5.839 1.00 68.44 104 ARG A N 1
ATOM 795 C CA . ARG A 1 104 ? -3.679 5.924 -5.528 1.00 68.44 104 ARG A CA 1
ATOM 796 C C . ARG A 1 104 ? -2.893 4.837 -4.811 1.00 68.44 104 ARG A C 1
ATOM 798 O O . ARG A 1 104 ? -1.731 4.576 -5.134 1.00 68.44 104 ARG A O 1
ATOM 805 N N . ALA A 1 105 ? -3.565 4.129 -3.909 1.00 75.75 105 ALA A N 1
ATOM 806 C CA . ALA A 1 105 ? -2.985 3.003 -3.183 1.00 75.75 105 ALA A CA 1
ATOM 807 C C . ALA A 1 105 ? -2.538 1.850 -4.104 1.00 75.75 105 ALA A C 1
ATOM 809 O O . ALA A 1 105 ? -1.782 0.974 -3.688 1.00 75.75 105 ALA A O 1
ATOM 810 N N . THR A 1 106 ? -2.997 1.852 -5.359 1.00 84.94 106 THR A N 1
ATOM 811 C CA . THR A 1 106 ? -2.723 0.830 -6.375 1.00 84.94 106 THR A CA 1
ATOM 812 C C . THR A 1 106 ? -1.537 1.156 -7.284 1.00 84.94 106 THR A C 1
ATOM 814 O O . THR A 1 106 ? -1.260 0.394 -8.208 1.00 84.94 106 THR A O 1
ATOM 817 N N . ARG A 1 107 ? -0.853 2.294 -7.108 1.00 87.38 107 ARG A N 1
ATOM 818 C CA . ARG A 1 107 ? 0.300 2.634 -7.956 1.00 87.38 107 ARG A CA 1
ATOM 819 C C . ARG A 1 107 ? 1.507 1.760 -7.620 1.00 87.38 107 ARG A C 1
ATOM 821 O O . ARG A 1 107 ? 1.767 1.487 -6.448 1.00 87.38 107 ARG A O 1
ATOM 828 N N . ILE A 1 108 ? 2.273 1.349 -8.628 1.00 88.31 108 ILE A N 1
ATOM 829 C CA . ILE A 1 108 ? 3.514 0.574 -8.431 1.00 88.31 108 ILE A CA 1
ATOM 830 C C . ILE A 1 108 ? 4.593 1.364 -7.685 1.00 88.31 108 ILE A C 1
ATOM 832 O O . ILE A 1 108 ? 5.432 0.761 -7.029 1.00 88.31 108 ILE A O 1
ATOM 836 N N . CYS A 1 109 ? 4.546 2.698 -7.715 1.00 85.56 109 CYS A N 1
ATOM 837 C CA . CYS A 1 109 ? 5.479 3.538 -6.971 1.00 85.56 109 CYS A CA 1
ATOM 838 C C . CYS A 1 109 ? 5.325 3.437 -5.443 1.00 85.56 109 CYS A C 1
ATOM 840 O O . CYS A 1 109 ? 6.110 4.038 -4.728 1.00 85.56 109 CYS A O 1
ATOM 842 N N . ARG A 1 110 ? 4.369 2.670 -4.902 1.00 85.69 110 ARG A N 1
ATOM 843 C CA . ARG A 1 110 ? 4.355 2.306 -3.475 1.00 85.69 110 ARG A CA 1
ATOM 844 C C . ARG A 1 110 ? 5.330 1.160 -3.210 1.00 85.69 110 ARG A C 1
ATOM 846 O O . ARG A 1 110 ? 5.273 0.151 -3.916 1.00 85.69 110 ARG A O 1
ATOM 853 N N . ARG A 1 111 ? 6.142 1.244 -2.150 1.00 87.31 111 ARG A N 1
ATOM 854 C CA . ARG A 1 111 ? 7.137 0.225 -1.763 1.00 87.31 111 ARG A CA 1
ATOM 855 C C . ARG A 1 111 ? 6.519 -1.161 -1.723 1.00 87.31 111 ARG A C 1
ATOM 857 O O . ARG A 1 111 ? 7.036 -2.092 -2.332 1.00 87.31 111 ARG A O 1
ATOM 864 N N . ARG A 1 112 ? 5.358 -1.292 -1.076 1.00 87.44 112 ARG A N 1
ATOM 865 C CA . ARG A 1 112 ? 4.627 -2.565 -0.986 1.00 87.44 112 ARG A CA 1
ATOM 866 C C . ARG A 1 112 ? 4.222 -3.124 -2.344 1.00 87.44 112 ARG A C 1
ATOM 868 O O . ARG A 1 112 ? 4.369 -4.320 -2.574 1.00 87.44 112 ARG A O 1
ATOM 875 N N . ASN A 1 113 ? 3.726 -2.282 -3.243 1.00 89.81 113 ASN A N 1
ATOM 876 C CA . ASN A 1 113 ? 3.289 -2.721 -4.566 1.00 89.81 113 ASN A CA 1
ATOM 877 C C . ASN A 1 113 ? 4.480 -3.104 -5.443 1.00 89.81 113 ASN A C 1
ATOM 879 O O . ASN A 1 113 ? 4.428 -4.126 -6.123 1.00 89.81 113 ASN A O 1
ATOM 883 N N . LEU A 1 114 ? 5.579 -2.354 -5.367 1.00 90.06 114 LEU A N 1
ATOM 884 C CA . LEU A 1 114 ? 6.812 -2.713 -6.055 1.00 90.06 114 LEU A CA 1
ATOM 885 C C . LEU A 1 114 ? 7.371 -4.051 -5.554 1.00 90.06 114 LEU A C 1
ATOM 887 O O . LEU A 1 114 ? 7.694 -4.921 -6.360 1.00 90.06 114 LEU A O 1
ATOM 891 N N . VAL A 1 115 ? 7.409 -4.260 -4.233 1.00 90.06 115 VAL A N 1
ATOM 892 C CA . VAL A 1 115 ? 7.816 -5.539 -3.631 1.00 90.06 115 VAL A CA 1
ATOM 893 C C . VAL A 1 115 ? 6.911 -6.676 -4.105 1.00 90.06 115 VAL A C 1
ATOM 895 O O . VAL A 1 115 ? 7.426 -7.689 -4.568 1.00 90.06 115 VAL A O 1
ATOM 898 N N . ARG A 1 116 ? 5.582 -6.511 -4.083 1.00 90.25 116 ARG A N 1
ATOM 899 C CA . ARG A 1 116 ? 4.643 -7.522 -4.608 1.00 90.25 116 ARG A CA 1
ATOM 900 C C . ARG A 1 116 ? 4.956 -7.911 -6.049 1.00 90.25 116 ARG A C 1
ATOM 902 O O . ARG A 1 116 ? 4.952 -9.089 -6.397 1.00 90.25 116 ARG A O 1
ATOM 909 N N . LEU A 1 117 ? 5.267 -6.924 -6.885 1.00 90.12 117 LEU A N 1
ATOM 910 C CA . LEU A 1 117 ? 5.625 -7.148 -8.282 1.00 90.12 117 LEU A CA 1
ATOM 911 C C . LEU A 1 117 ? 6.956 -7.895 -8.433 1.00 90.12 117 LEU A C 1
ATOM 913 O O . LEU A 1 117 ? 7.058 -8.807 -9.253 1.00 90.12 117 LEU A O 1
ATOM 917 N N . LEU A 1 118 ? 7.958 -7.564 -7.617 1.00 89.12 118 LEU A N 1
ATOM 918 C CA . LEU A 1 118 ? 9.260 -8.238 -7.627 1.00 89.12 118 LEU A CA 1
ATOM 919 C C . LEU A 1 118 ? 9.189 -9.684 -7.114 1.00 89.12 118 LEU A C 1
ATOM 921 O O . LEU A 1 118 ? 9.916 -10.538 -7.633 1.00 89.12 118 LEU A O 1
ATOM 925 N N . TYR A 1 119 ? 8.307 -9.953 -6.148 1.00 88.00 119 TYR A N 1
ATOM 926 C CA . TYR A 1 119 ? 8.059 -11.275 -5.559 1.00 88.00 119 TYR A CA 1
ATOM 927 C C . TYR A 1 119 ? 6.976 -12.089 -6.281 1.00 88.00 119 TYR A C 1
ATOM 929 O O . TYR A 1 119 ? 6.733 -13.232 -5.903 1.00 88.00 119 TYR A O 1
ATOM 937 N N . LEU A 1 120 ? 6.367 -11.544 -7.342 1.00 87.62 120 LEU A N 1
ATOM 938 C CA . LEU A 1 120 ? 5.312 -12.202 -8.122 1.00 87.62 120 LEU A CA 1
ATOM 939 C C . LEU A 1 120 ? 4.086 -12.588 -7.272 1.00 87.62 120 LEU A C 1
ATOM 941 O O . LEU A 1 120 ? 3.539 -13.679 -7.422 1.00 87.62 120 LEU A O 1
ATOM 945 N N . GLY A 1 121 ? 3.651 -11.696 -6.381 1.00 87.25 121 GLY A N 1
ATOM 946 C CA . GLY A 1 121 ? 2.464 -11.888 -5.547 1.00 87.25 121 GLY A CA 1
ATOM 947 C C . GLY A 1 121 ? 2.578 -11.223 -4.180 1.00 87.25 121 GLY A C 1
ATOM 948 O O . GLY A 1 121 ? 3.489 -10.439 -3.930 1.00 87.25 121 GLY A O 1
ATOM 949 N N . ASN A 1 122 ? 1.642 -11.538 -3.283 1.00 83.75 122 ASN A N 1
ATOM 950 C CA . ASN A 1 122 ? 1.682 -11.086 -1.892 1.00 83.75 122 ASN A CA 1
ATOM 951 C C . ASN A 1 122 ? 2.684 -11.924 -1.078 1.00 83.75 122 ASN A C 1
ATOM 953 O O . ASN A 1 122 ? 2.474 -13.131 -0.936 1.00 83.75 122 ASN A O 1
ATOM 957 N N . PRO A 1 123 ? 3.744 -11.319 -0.509 1.00 85.44 123 PRO A N 1
ATOM 958 C CA . PRO A 1 123 ? 4.580 -11.993 0.478 1.00 85.44 123 PRO A CA 1
ATOM 959 C C . PRO A 1 123 ? 3.771 -12.426 1.706 1.00 85.44 123 PRO A C 1
ATOM 961 O O . PRO A 1 123 ? 2.759 -11.812 2.037 1.00 85.44 123 PRO A O 1
ATOM 964 N N . THR A 1 124 ? 4.245 -13.443 2.429 1.00 80.06 124 THR A N 1
ATOM 965 C CA . THR A 1 124 ? 3.516 -14.050 3.563 1.00 80.06 124 THR A CA 1
ATOM 966 C C . THR A 1 124 ? 3.254 -13.096 4.731 1.00 80.06 124 THR A C 1
ATOM 968 O O . THR A 1 124 ? 2.331 -13.326 5.508 1.00 80.06 124 THR A O 1
ATOM 971 N N . TRP A 1 125 ? 4.043 -12.028 4.852 1.00 80.31 125 TRP A N 1
ATOM 972 C CA . TRP A 1 125 ? 3.905 -10.985 5.873 1.00 80.31 125 TRP A CA 1
ATOM 973 C C . TRP A 1 125 ? 3.062 -9.783 5.420 1.00 80.31 125 TRP A C 1
ATOM 975 O O . TRP A 1 125 ? 2.854 -8.857 6.200 1.00 80.31 125 TRP A O 1
ATOM 985 N N . MET A 1 126 ? 2.596 -9.751 4.166 1.00 86.62 126 MET A N 1
ATOM 986 C CA . MET A 1 126 ? 1.787 -8.647 3.648 1.00 86.62 126 MET A CA 1
ATOM 987 C C . MET A 1 126 ? 0.300 -8.983 3.679 1.00 86.62 126 MET A C 1
ATOM 989 O O . MET A 1 126 ? -0.129 -10.015 3.169 1.00 86.62 126 MET A O 1
ATOM 993 N N . VAL A 1 127 ? -0.497 -8.051 4.202 1.00 88.62 127 VAL A N 1
ATOM 994 C CA . VAL A 1 127 ? -1.959 -8.158 4.192 1.00 88.62 127 VAL A CA 1
ATOM 995 C C . VAL A 1 127 ? -2.499 -7.751 2.808 1.00 88.62 127 VAL A C 1
ATOM 997 O O . VAL A 1 127 ? -2.137 -6.675 2.305 1.00 88.62 127 VAL A O 1
ATOM 1000 N N . PRO A 1 128 ? -3.332 -8.584 2.153 1.00 90.44 128 PRO A N 1
ATOM 1001 C CA . PRO A 1 128 ? -3.956 -8.244 0.879 1.00 90.44 128 PRO A CA 1
ATOM 1002 C C . PRO A 1 128 ? -5.046 -7.177 1.050 1.00 90.44 128 PRO A C 1
ATOM 1004 O O . PRO A 1 128 ? -5.732 -7.116 2.071 1.00 90.44 128 PRO A O 1
ATOM 1007 N N . ARG A 1 129 ? -5.264 -6.359 0.017 1.00 90.62 129 ARG A N 1
ATOM 1008 C CA . ARG A 1 129 ? -6.309 -5.323 -0.021 1.00 90.62 129 ARG A CA 1
ATOM 1009 C C . ARG A 1 129 ? -7.695 -5.893 0.263 1.00 90.62 129 ARG A C 1
ATOM 1011 O O . ARG A 1 129 ? -8.429 -5.309 1.050 1.00 90.62 129 ARG A O 1
ATOM 1018 N N . ALA A 1 130 ? -8.018 -7.050 -0.315 1.00 90.31 130 ALA A N 1
ATOM 1019 C CA . ALA A 1 130 ? -9.309 -7.705 -0.111 1.00 90.31 130 ALA A CA 1
ATOM 1020 C C . ALA A 1 130 ? -9.577 -8.048 1.366 1.00 90.31 130 ALA A C 1
ATOM 1022 O O . ALA A 1 130 ? -10.719 -7.997 1.810 1.00 90.31 130 ALA A O 1
ATOM 1023 N N . GLU A 1 131 ? -8.538 -8.369 2.144 1.00 90.38 131 GLU A N 1
ATOM 1024 C CA . GLU A 1 131 ? -8.684 -8.633 3.579 1.00 90.38 131 GLU A CA 1
ATOM 1025 C C . GLU A 1 131 ? -8.944 -7.341 4.362 1.00 90.38 131 GLU A C 1
ATOM 1027 O O . GLU A 1 131 ? -9.815 -7.329 5.230 1.00 90.38 131 GLU A O 1
ATOM 1032 N N . ILE A 1 132 ? -8.269 -6.239 4.012 1.00 91.12 132 ILE A N 1
ATOM 1033 C CA . ILE A 1 132 ? -8.546 -4.918 4.598 1.00 91.12 132 ILE A CA 1
ATOM 1034 C C . ILE A 1 132 ? -9.970 -4.475 4.276 1.00 91.12 132 ILE A C 1
ATOM 1036 O O . ILE A 1 132 ? -10.698 -4.086 5.180 1.00 91.12 132 ILE A O 1
ATOM 1040 N N . GLU A 1 133 ? -10.389 -4.569 3.014 1.00 91.56 133 GLU A N 1
ATOM 1041 C CA . GLU A 1 133 ? -11.740 -4.200 2.585 1.00 91.56 133 GLU A CA 1
ATOM 1042 C C . GLU A 1 133 ? -12.806 -5.062 3.272 1.00 91.56 133 GLU A C 1
ATOM 1044 O O . GLU A 1 133 ? -13.830 -4.534 3.703 1.00 91.56 133 GLU A O 1
ATOM 1049 N N . LEU A 1 134 ? -12.545 -6.362 3.455 1.00 91.06 134 LEU A N 1
ATOM 1050 C CA . LEU A 1 134 ? -13.428 -7.253 4.202 1.00 91.06 134 LEU A CA 1
ATOM 1051 C C . LEU A 1 134 ? -13.571 -6.794 5.656 1.00 91.06 134 LEU A C 1
ATOM 1053 O O . LEU A 1 134 ? -14.694 -6.597 6.112 1.00 91.06 134 LEU A O 1
ATOM 1057 N N . VAL A 1 135 ? -12.456 -6.590 6.366 1.00 90.75 135 VAL A N 1
ATOM 1058 C CA . VAL A 1 135 ? -12.463 -6.121 7.762 1.00 90.75 135 VAL A CA 1
ATOM 1059 C C . VAL A 1 135 ? -13.138 -4.752 7.867 1.00 90.75 135 VAL A C 1
ATOM 1061 O O . VAL A 1 135 ? -13.935 -4.529 8.770 1.00 90.75 135 VAL A O 1
ATOM 1064 N N . TRP A 1 136 ? -12.879 -3.859 6.916 1.00 91.44 136 TRP A N 1
ATOM 1065 C CA . TRP A 1 136 ? -13.454 -2.517 6.866 1.00 91.44 136 TRP A CA 1
ATOM 1066 C C . TRP A 1 136 ? -14.964 -2.512 6.607 1.00 91.44 136 TRP A C 1
ATOM 1068 O O . TRP A 1 136 ? -15.682 -1.638 7.089 1.00 91.44 136 TRP A O 1
ATOM 1078 N N . SER A 1 137 ? -15.457 -3.489 5.843 1.00 90.12 137 SER A N 1
ATOM 1079 C CA . SER A 1 137 ? -16.880 -3.633 5.523 1.00 90.12 137 SER A CA 1
ATOM 1080 C C . SER A 1 137 ? -17.723 -4.197 6.672 1.00 90.12 137 SER A C 1
ATOM 1082 O O . SER A 1 137 ? -18.953 -4.181 6.585 1.00 90.12 137 SER A O 1
ATOM 1084 N N . LEU A 1 138 ? -17.094 -4.676 7.753 1.00 88.62 138 LEU A N 1
ATOM 1085 C CA . LEU A 1 138 ? -17.802 -5.159 8.936 1.00 88.62 138 LEU A CA 1
ATOM 1086 C C . LEU A 1 138 ? -18.463 -3.978 9.659 1.00 88.62 138 LEU A C 1
ATOM 1088 O O . LEU A 1 138 ? -17.818 -3.225 10.385 1.00 88.62 138 LEU A O 1
ATOM 1092 N N . GLY A 1 139 ? -19.770 -3.816 9.454 1.00 74.69 139 GLY A N 1
ATOM 1093 C CA . GLY A 1 139 ? -20.561 -2.769 10.107 1.00 74.69 139 GLY A CA 1
ATOM 1094 C C . GLY A 1 139 ? -20.914 -3.069 11.568 1.00 74.69 139 GLY A C 1
ATOM 1095 O O . GLY A 1 139 ? -21.227 -2.146 12.317 1.00 74.69 139 GLY A O 1
ATOM 1096 N N . ASP A 1 140 ? -20.864 -4.339 11.988 1.00 85.44 140 ASP A N 1
ATOM 1097 C CA . ASP A 1 140 ? -21.093 -4.722 13.382 1.00 85.44 140 ASP A CA 1
ATOM 1098 C C . ASP A 1 140 ? -19.808 -4.581 14.207 1.00 85.44 140 ASP A C 1
ATOM 1100 O O . ASP A 1 140 ? -18.831 -5.308 14.012 1.00 85.44 140 ASP A O 1
ATOM 1104 N N . GLY A 1 141 ? -19.831 -3.673 15.185 1.00 81.31 141 GLY A N 1
ATOM 1105 C CA . GLY A 1 141 ? -18.700 -3.437 16.079 1.00 81.31 141 GLY A CA 1
ATOM 1106 C C . GLY A 1 141 ? -18.296 -4.673 16.889 1.00 81.31 141 GLY A C 1
ATOM 1107 O O . GLY A 1 141 ? -17.113 -4.847 17.171 1.00 81.31 141 GLY A O 1
ATOM 1108 N N . GLY A 1 142 ? -19.241 -5.558 17.234 1.00 83.50 142 GLY A N 1
ATOM 1109 C CA . GLY A 1 142 ? -18.947 -6.783 17.985 1.00 83.50 142 GLY A CA 1
ATOM 1110 C C . GLY A 1 142 ? -18.238 -7.850 17.144 1.00 83.50 142 GLY A C 1
ATOM 1111 O O . GLY A 1 142 ? -17.297 -8.504 17.603 1.00 83.50 142 GLY A O 1
ATOM 1112 N N . GLU A 1 143 ? -18.666 -8.043 15.898 1.00 89.31 143 GLU A N 1
ATOM 1113 C CA . GLU A 1 143 ? -17.968 -8.881 14.923 1.00 89.31 143 GLU A CA 1
ATOM 1114 C C . GLU A 1 143 ? -16.576 -8.339 14.583 1.00 89.31 143 GLU A C 1
ATOM 1116 O O . GLU A 1 143 ? -15.601 -9.099 14.602 1.00 89.31 143 GLU A O 1
ATOM 1121 N N . LEU A 1 144 ? -16.464 -7.029 14.363 1.00 90.31 144 LEU A N 1
ATOM 1122 C CA . LEU A 1 144 ? -15.199 -6.371 14.060 1.00 90.31 144 LEU A CA 1
ATOM 1123 C C . LEU A 1 144 ? -14.197 -6.499 15.212 1.00 90.31 144 LEU A C 1
ATOM 1125 O O . LEU A 1 144 ? -13.046 -6.873 14.989 1.00 90.31 144 LEU A O 1
ATOM 1129 N N . GLU A 1 145 ? -14.636 -6.291 16.455 1.00 88.69 145 GLU A N 1
ATOM 1130 C CA . GLU A 1 145 ? -13.787 -6.471 17.634 1.00 88.69 145 GLU A CA 1
ATOM 1131 C C . GLU A 1 145 ? -13.280 -7.918 17.748 1.00 88.69 145 GLU A C 1
ATOM 1133 O O . GLU A 1 145 ? -12.084 -8.146 17.942 1.00 88.69 145 GLU A O 1
ATOM 1138 N N . ARG A 1 146 ? -14.152 -8.921 17.567 1.00 89.88 146 ARG A N 1
ATOM 1139 C CA . ARG A 1 146 ? -13.745 -10.340 17.583 1.00 89.88 146 ARG A CA 1
ATOM 1140 C C . ARG A 1 146 ? -12.723 -10.650 16.493 1.00 89.88 146 ARG A C 1
ATOM 1142 O O . ARG A 1 146 ? -11.746 -11.352 16.759 1.00 89.88 146 ARG A O 1
ATOM 1149 N N . LYS A 1 147 ? -12.928 -10.121 15.283 1.00 91.19 147 LYS A N 1
ATOM 1150 C CA . LYS A 1 147 ? -12.008 -10.308 14.158 1.00 91.19 147 LYS A CA 1
ATOM 1151 C C . LYS A 1 147 ? -10.649 -9.670 14.444 1.00 91.19 147 LYS A C 1
ATOM 1153 O O . LYS A 1 147 ? -9.630 -10.337 14.282 1.00 91.19 147 LYS A O 1
ATOM 1158 N N . LEU A 1 148 ? -10.628 -8.435 14.945 1.00 89.75 148 LEU A N 1
ATOM 1159 C CA . LEU A 1 148 ? -9.399 -7.731 15.319 1.00 89.75 148 LEU A CA 1
ATOM 1160 C C . LEU A 1 148 ? -8.663 -8.423 16.478 1.00 89.75 148 LEU A C 1
ATOM 1162 O O . LEU A 1 148 ? -7.440 -8.523 16.434 1.00 89.75 148 LEU A O 1
ATOM 1166 N N . ARG A 1 149 ? -9.371 -8.986 17.470 1.00 89.62 149 ARG A N 1
ATOM 1167 C CA . ARG A 1 149 ? -8.749 -9.803 18.535 1.00 89.62 149 ARG A CA 1
ATOM 1168 C C . ARG A 1 149 ? -8.097 -11.075 17.991 1.00 89.62 149 ARG A C 1
ATOM 1170 O O . ARG A 1 149 ? -7.021 -11.439 18.456 1.00 89.62 149 ARG A O 1
ATOM 1177 N N . ALA A 1 150 ? -8.716 -11.739 17.015 1.00 90.25 150 ALA A N 1
ATOM 1178 C CA . ALA A 1 150 ? -8.119 -12.904 16.361 1.00 90.25 150 ALA A CA 1
ATOM 1179 C C . ALA A 1 150 ? -6.854 -12.519 15.573 1.00 90.25 150 ALA A C 1
ATOM 1181 O O . ALA A 1 150 ? -5.817 -13.150 15.740 1.00 90.25 150 ALA A O 1
ATOM 1182 N N . ILE A 1 151 ? -6.910 -11.430 14.800 1.00 88.94 151 ILE A N 1
ATOM 1183 C CA . ILE A 1 151 ? -5.761 -10.900 14.045 1.00 88.94 151 ILE A CA 1
ATOM 1184 C C . ILE A 1 151 ? -4.619 -10.485 14.985 1.00 88.94 151 ILE A C 1
ATOM 1186 O O . ILE A 1 151 ? -3.453 -10.746 14.696 1.00 88.94 151 ILE A O 1
ATOM 1190 N N . LYS A 1 152 ? -4.948 -9.883 16.134 1.00 86.25 152 LYS A N 1
ATOM 1191 C CA . LYS A 1 152 ? -3.984 -9.551 17.189 1.00 86.25 152 LYS A CA 1
ATOM 1192 C C . LYS A 1 152 ? -3.322 -10.798 17.774 1.00 86.25 152 LYS A C 1
ATOM 1194 O O . LYS A 1 152 ? -2.114 -10.804 17.963 1.00 86.25 152 LYS A O 1
ATOM 1199 N N . LYS A 1 153 ? -4.094 -11.855 18.048 1.00 86.69 153 LYS A N 1
ATOM 1200 C CA . LYS A 1 153 ? -3.568 -13.125 18.576 1.00 86.69 153 LYS A CA 1
ATOM 1201 C C . LYS A 1 153 ? -2.570 -13.787 17.618 1.00 86.69 153 LYS A C 1
ATOM 1203 O O . LYS A 1 153 ? -1.645 -14.445 18.080 1.00 86.69 153 LYS A O 1
ATOM 1208 N N . ASP A 1 154 ? -2.753 -13.579 16.319 1.00 86.94 154 ASP A N 1
ATOM 1209 C CA . ASP A 1 154 ? -1.864 -14.075 15.266 1.00 86.94 154 ASP A CA 1
ATOM 1210 C C . ASP A 1 154 ? -0.681 -13.130 14.967 1.00 86.94 154 ASP A C 1
ATOM 1212 O O . ASP A 1 154 ? 0.034 -13.355 13.994 1.00 86.94 154 ASP A O 1
ATOM 1216 N N . ASP A 1 155 ? -0.487 -12.068 15.762 1.00 83.50 155 ASP A N 1
ATOM 1217 C CA . ASP A 1 155 ? 0.561 -11.044 15.599 1.00 83.50 155 ASP A CA 1
ATOM 1218 C C . ASP A 1 155 ? 0.528 -10.306 14.242 1.00 83.50 155 ASP A C 1
ATOM 1220 O O . ASP A 1 155 ? 1.522 -9.800 13.729 1.00 83.50 155 ASP A O 1
ATOM 1224 N N . LYS A 1 156 ? -0.658 -10.233 13.623 1.00 86.69 156 LYS A N 1
ATOM 1225 C CA . LYS A 1 156 ? -0.865 -9.609 12.301 1.00 86.69 156 LYS A CA 1
ATOM 1226 C C . LYS A 1 156 ? -1.463 -8.208 12.370 1.00 86.69 156 LYS A C 1
ATOM 1228 O O . LYS A 1 156 ? -1.590 -7.546 11.341 1.00 86.69 156 LYS A O 1
ATOM 1233 N N . LEU A 1 157 ? -1.844 -7.747 13.562 1.00 85.44 157 LEU A N 1
ATOM 1234 C CA . LEU A 1 157 ? -2.487 -6.445 13.739 1.00 85.44 157 LEU A CA 1
ATOM 1235 C C . LEU A 1 157 ? -1.584 -5.266 13.320 1.00 85.44 157 LEU A C 1
ATOM 1237 O O . LEU A 1 157 ? -2.095 -4.400 12.610 1.00 85.44 157 LEU A O 1
ATOM 1241 N N . PRO A 1 158 ? -0.270 -5.239 13.633 1.00 83.06 158 PRO A N 1
ATOM 1242 C CA . PRO A 1 158 ? 0.616 -4.180 13.141 1.00 83.06 158 PRO A CA 1
ATOM 1243 C C . PRO A 1 158 ? 0.668 -4.119 11.609 1.00 83.06 158 PRO A C 1
ATOM 1245 O O . PRO A 1 158 ? 0.480 -3.059 11.021 1.00 83.06 158 PRO A O 1
ATOM 1248 N N . ALA A 1 159 ? 0.829 -5.268 10.942 1.00 85.12 159 ALA A N 1
ATOM 1249 C CA . ALA A 1 159 ? 0.863 -5.344 9.479 1.00 85.12 159 ALA A CA 1
ATOM 1250 C C . ALA A 1 159 ? -0.464 -4.904 8.831 1.00 85.12 159 ALA A C 1
ATOM 1252 O O . ALA A 1 159 ? -0.469 -4.337 7.735 1.00 85.12 159 ALA A O 1
ATOM 1253 N N . LEU A 1 160 ? -1.590 -5.150 9.509 1.00 88.81 160 LEU A N 1
ATOM 1254 C CA . LEU A 1 160 ? -2.909 -4.690 9.086 1.00 88.81 160 LEU A CA 1
ATOM 1255 C C . LEU A 1 160 ? -3.037 -3.167 9.184 1.00 88.81 160 LEU A C 1
ATOM 1257 O O . LEU A 1 160 ? -3.484 -2.547 8.221 1.00 88.81 160 LEU A O 1
ATOM 1261 N N . LEU A 1 161 ? -2.644 -2.569 10.314 1.00 85.00 161 LEU A N 1
ATOM 1262 C CA . LEU A 1 161 ? -2.696 -1.115 10.516 1.00 85.00 161 LEU A CA 1
ATOM 1263 C C . LEU A 1 161 ? -1.740 -0.383 9.576 1.00 85.00 161 LEU A C 1
ATOM 1265 O O . LEU A 1 161 ? -2.122 0.599 8.948 1.00 85.00 161 LEU A O 1
ATOM 1269 N N . ASP A 1 162 ? -0.538 -0.920 9.391 1.00 82.06 162 ASP A N 1
ATOM 1270 C CA . ASP A 1 162 ? 0.411 -0.382 8.428 1.00 82.06 162 ASP A CA 1
ATOM 1271 C C . ASP A 1 162 ? -0.176 -0.424 7.005 1.00 82.06 162 ASP A C 1
ATOM 1273 O O . ASP A 1 162 ? -0.073 0.549 6.264 1.00 82.06 162 ASP A O 1
ATOM 1277 N N . ARG A 1 163 ? -0.866 -1.505 6.602 1.00 85.12 163 ARG A N 1
ATOM 1278 C CA . ARG A 1 163 ? -1.521 -1.571 5.277 1.00 85.12 163 ARG A CA 1
ATOM 1279 C C . ARG A 1 163 ? -2.745 -0.663 5.172 1.00 85.12 163 ARG A C 1
ATOM 1281 O O . ARG A 1 163 ? -3.058 -0.204 4.070 1.00 85.12 163 ARG A O 1
ATOM 1288 N N . LEU A 1 164 ? -3.430 -0.411 6.282 1.00 85.81 164 LEU A N 1
ATOM 1289 C CA . LEU A 1 164 ? -4.553 0.511 6.326 1.00 85.81 164 LEU A CA 1
ATOM 1290 C C . LEU A 1 164 ? -4.117 1.927 5.941 1.00 85.81 164 LEU A C 1
ATOM 1292 O O . LEU A 1 164 ? -4.840 2.553 5.175 1.00 85.81 164 LEU A O 1
ATOM 1296 N N . ASP A 1 165 ? -2.940 2.394 6.375 1.00 78.44 165 ASP A N 1
ATOM 1297 C CA . ASP A 1 165 ? -2.414 3.725 6.017 1.00 78.44 165 ASP A CA 1
ATOM 1298 C C . ASP A 1 165 ? -2.417 3.971 4.500 1.00 78.44 165 ASP A C 1
ATOM 1300 O O . ASP A 1 165 ? -2.787 5.055 4.044 1.00 78.44 165 ASP A O 1
ATOM 1304 N N . ASP A 1 166 ? -2.067 2.954 3.704 1.00 78.69 166 ASP A N 1
ATOM 1305 C CA . ASP A 1 166 ? -2.064 3.061 2.242 1.00 78.69 166 ASP A CA 1
ATOM 1306 C C . ASP A 1 166 ? -3.477 3.176 1.660 1.00 78.69 166 ASP A C 1
ATOM 1308 O O . ASP A 1 166 ? -3.701 3.905 0.694 1.00 78.69 166 ASP A O 1
ATOM 1312 N N . LEU A 1 167 ? -4.409 2.377 2.187 1.00 86.25 167 LEU A N 1
ATOM 1313 C CA . LEU A 1 167 ? -5.732 2.153 1.599 1.00 86.25 167 LEU A CA 1
ATOM 1314 C C . LEU A 1 167 ? -6.790 3.104 2.147 1.00 86.25 167 LEU A C 1
ATOM 1316 O O . LEU A 1 167 ? -7.804 3.313 1.486 1.00 86.25 167 LEU A O 1
ATOM 1320 N N . LEU A 1 168 ? -6.557 3.701 3.317 1.00 83.88 168 LEU A N 1
ATOM 1321 C CA . LEU A 1 168 ? -7.502 4.567 4.012 1.00 83.88 168 LEU A CA 1
ATOM 1322 C C . LEU A 1 168 ? -8.133 5.632 3.099 1.00 83.88 168 LEU A C 1
ATOM 1324 O O . LEU A 1 168 ? -9.358 5.753 3.147 1.00 83.88 168 LEU A O 1
ATOM 1328 N N . PRO A 1 169 ? -7.391 6.334 2.211 1.00 80.75 169 PRO A N 1
ATOM 1329 C CA . PRO A 1 169 ? -7.989 7.307 1.295 1.00 80.75 169 PRO A CA 1
ATOM 1330 C C . PRO A 1 169 ? -9.023 6.716 0.325 1.00 80.75 169 PRO A C 1
ATOM 1332 O O . PRO A 1 169 ? -9.961 7.414 -0.051 1.00 80.75 169 PRO A O 1
ATOM 1335 N N . ASP A 1 170 ? -8.859 5.451 -0.069 1.00 84.00 170 ASP A N 1
ATOM 1336 C CA . ASP A 1 170 ? -9.725 4.754 -1.028 1.00 84.00 170 ASP A CA 1
ATOM 1337 C C . ASP A 1 170 ? -10.909 4.044 -0.340 1.00 84.00 170 ASP A C 1
ATOM 1339 O O . ASP A 1 170 ? -11.887 3.687 -0.999 1.00 84.00 170 ASP A O 1
A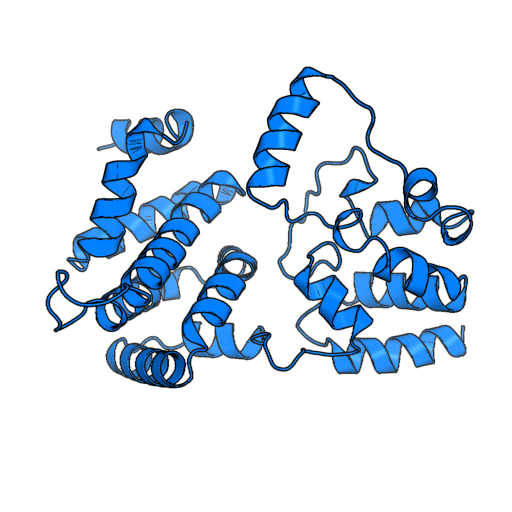TOM 1343 N N . LEU A 1 171 ? -10.828 3.805 0.973 1.00 86.94 171 LEU A N 1
ATOM 1344 C CA . LEU A 1 171 ? -11.866 3.115 1.741 1.00 86.94 171 LEU A CA 1
ATOM 1345 C C . LEU A 1 171 ? -13.079 4.016 2.002 1.00 86.94 171 LEU A C 1
ATOM 1347 O O . LEU A 1 171 ? -12.947 5.228 2.173 1.00 86.94 171 LEU A O 1
ATOM 1351 N N . ALA A 1 172 ? -14.268 3.416 2.095 1.00 87.62 172 ALA A N 1
ATOM 1352 C CA . ALA A 1 172 ? -15.503 4.146 2.363 1.00 87.62 172 ALA A CA 1
ATOM 1353 C C . ALA A 1 172 ? -15.480 4.800 3.765 1.00 87.62 172 ALA A C 1
ATOM 1355 O O . ALA A 1 172 ? -15.258 4.088 4.750 1.00 87.62 172 ALA A O 1
ATOM 1356 N N . PRO A 1 173 ? -15.792 6.106 3.898 1.00 85.25 173 PRO A N 1
ATOM 1357 C CA . PRO A 1 173 ? -15.781 6.797 5.194 1.00 85.25 173 PRO A CA 1
ATOM 1358 C C . PRO A 1 173 ? -16.760 6.227 6.231 1.00 85.25 173 PRO A C 1
ATOM 1360 O O . PRO A 1 173 ? -16.588 6.424 7.427 1.00 85.25 173 PRO A O 1
ATOM 1363 N N . SER A 1 174 ? -17.790 5.491 5.801 1.00 85.12 174 SER A N 1
ATOM 1364 C CA . SER A 1 174 ? -18.772 4.872 6.700 1.00 85.12 174 SER A CA 1
ATOM 1365 C C . SER A 1 174 ? -18.163 3.861 7.678 1.00 85.12 174 SER A C 1
ATOM 1367 O O . SER A 1 174 ? -18.733 3.641 8.742 1.00 85.12 174 SER A O 1
ATOM 1369 N N . GLY A 1 175 ? -17.021 3.254 7.333 1.00 84.06 175 GLY A N 1
ATOM 1370 C CA . GLY A 1 175 ? -16.314 2.304 8.199 1.00 84.06 175 GLY A CA 1
ATOM 1371 C C . GLY A 1 175 ? -15.424 2.962 9.256 1.00 84.06 175 GLY A C 1
ATOM 1372 O O . GLY A 1 175 ? -15.065 2.303 10.228 1.00 84.06 175 GLY A O 1
ATOM 1373 N N . ASP A 1 176 ? -15.117 4.259 9.113 1.00 84.56 176 ASP A N 1
ATOM 1374 C CA . ASP A 1 176 ? -14.151 4.984 9.951 1.00 84.56 176 ASP A CA 1
ATOM 1375 C C . ASP A 1 176 ? -14.481 4.824 11.449 1.00 84.56 176 ASP A C 1
ATOM 1377 O O . ASP A 1 176 ? -13.681 4.325 12.240 1.00 84.56 176 ASP A O 1
ATOM 1381 N N . ALA A 1 177 ? -15.699 5.199 11.847 1.00 82.62 177 ALA A N 1
ATOM 1382 C CA . ALA A 1 177 ? -16.105 5.192 13.250 1.00 82.62 177 ALA A CA 1
ATOM 1383 C C . ALA A 1 177 ? -16.089 3.784 13.866 1.00 82.62 177 ALA A C 1
ATOM 1385 O O . ALA A 1 177 ? -15.599 3.606 14.982 1.00 82.62 177 ALA A O 1
ATOM 1386 N N . ALA A 1 178 ? -16.617 2.791 13.142 1.00 86.12 178 ALA A N 1
ATOM 1387 C CA . ALA A 1 178 ? -16.699 1.414 13.617 1.00 86.12 178 ALA A CA 1
ATOM 1388 C C . ALA A 1 178 ? -15.302 0.806 13.780 1.00 86.12 178 ALA A C 1
ATOM 1390 O O . ALA A 1 178 ? -14.995 0.243 14.832 1.00 86.12 178 ALA A O 1
ATOM 1391 N N . PHE A 1 179 ? -14.443 0.979 12.773 1.00 88.56 179 PHE A N 1
ATOM 1392 C CA . PHE A 1 179 ? -13.104 0.412 12.754 1.00 88.56 179 PHE A CA 1
ATOM 1393 C C . PHE A 1 179 ? -12.216 0.978 13.853 1.00 88.56 179 PHE A C 1
ATOM 1395 O O . PHE A 1 179 ? -11.724 0.218 14.686 1.00 88.56 179 PHE A O 1
ATOM 1402 N N . PHE A 1 180 ? -12.044 2.299 13.911 1.00 83.88 180 PHE A N 1
ATOM 1403 C CA . PHE A 1 180 ? -11.128 2.887 14.888 1.00 83.88 180 PHE A CA 1
ATOM 1404 C C . PHE A 1 180 ? -11.619 2.694 16.335 1.00 83.88 180 PHE A C 1
ATOM 1406 O O . PHE A 1 180 ? -10.803 2.433 17.217 1.00 83.88 180 PHE A O 1
ATOM 1413 N N . SER A 1 181 ? -12.939 2.691 16.571 1.00 82.31 181 SER A N 1
ATOM 1414 C CA . SER A 1 181 ? -13.502 2.354 17.890 1.00 82.31 181 SER A CA 1
ATOM 1415 C C . SER A 1 181 ? -13.290 0.884 18.272 1.00 82.31 181 SER A C 1
ATOM 1417 O O . SER A 1 181 ? -13.158 0.557 19.450 1.00 82.31 181 SER A O 1
ATOM 1419 N N . ALA A 1 182 ? -13.297 -0.034 17.304 1.00 85.44 182 ALA A N 1
ATOM 1420 C CA . ALA A 1 182 ? -13.005 -1.438 17.568 1.00 85.44 182 ALA A CA 1
ATOM 1421 C C . ALA A 1 182 ? -11.509 -1.645 17.839 1.00 85.44 182 ALA A C 1
ATOM 1423 O O . ALA A 1 182 ? -11.158 -2.352 18.783 1.00 85.44 182 ALA A O 1
ATOM 1424 N N . VAL A 1 183 ? -10.629 -0.988 17.073 1.00 83.69 183 VAL A N 1
ATOM 1425 C CA . VAL A 1 183 ? -9.175 -1.013 17.301 1.00 83.69 183 VAL A CA 1
ATOM 1426 C C . VAL A 1 183 ? -8.854 -0.577 18.724 1.00 83.69 183 VAL A C 1
ATOM 1428 O O . VAL A 1 183 ? -8.188 -1.327 19.434 1.00 83.69 183 VAL A O 1
ATOM 1431 N N . SER A 1 184 ? -9.394 0.552 19.189 1.00 77.62 184 SER A N 1
ATOM 1432 C CA . SER A 1 184 ? -9.116 1.017 20.549 1.00 77.62 184 SER A CA 1
ATOM 1433 C C . SER A 1 184 ? -9.569 0.040 21.626 1.00 77.62 184 SER A C 1
ATOM 1435 O O . SER A 1 184 ? -8.826 -0.222 22.565 1.00 77.62 184 SER A O 1
ATOM 1437 N N . ARG A 1 185 ? -10.738 -0.590 21.479 1.00 79.75 185 ARG A N 1
ATOM 1438 C CA . ARG A 1 185 ? -11.210 -1.633 22.412 1.00 79.75 185 ARG A CA 1
ATOM 1439 C C . ARG A 1 185 ? -10.323 -2.875 22.439 1.00 79.75 185 ARG A C 1
ATOM 1441 O O . ARG A 1 185 ? -10.213 -3.530 23.477 1.00 79.75 185 ARG A O 1
ATOM 1448 N N . VAL A 1 186 ? -9.701 -3.217 21.314 1.00 80.38 186 VAL A N 1
ATOM 1449 C CA . VAL A 1 186 ? -8.771 -4.351 21.209 1.00 80.38 186 VAL A CA 1
ATOM 1450 C C . VAL A 1 186 ? -7.380 -4.008 21.753 1.00 80.38 186 VAL A C 1
ATOM 1452 O O . VAL A 1 186 ? -6.681 -4.900 22.250 1.00 80.38 186 VAL A O 1
ATOM 1455 N N . THR A 1 187 ? -6.985 -2.736 21.701 1.00 72.81 187 THR A N 1
ATOM 1456 C CA . THR A 1 187 ? -5.705 -2.245 22.232 1.00 72.81 187 THR A CA 1
ATOM 1457 C C . THR A 1 187 ? -5.780 -1.781 23.688 1.00 72.81 187 THR A C 1
ATOM 1459 O O . THR A 1 187 ? -4.740 -1.666 24.328 1.00 72.81 187 THR A O 1
ATOM 1462 N N . ILE A 1 188 ? -6.973 -1.534 24.247 1.00 68.94 188 ILE A N 1
ATOM 1463 C CA . ILE A 1 188 ? -7.150 -1.282 25.685 1.00 68.94 188 ILE A CA 1
ATOM 1464 C C . ILE A 1 188 ? -6.769 -2.556 26.452 1.00 68.94 188 ILE A C 1
ATOM 1466 O O . ILE A 1 188 ? -7.444 -3.585 26.373 1.00 68.94 188 ILE A O 1
ATOM 1470 N N . THR A 1 189 ? -5.668 -2.486 27.195 1.00 55.16 189 THR A N 1
ATOM 1471 C CA . THR A 1 189 ? -5.172 -3.568 28.044 1.00 55.16 189 THR A CA 1
ATOM 1472 C C . THR A 1 189 ? -5.884 -3.626 29.393 1.00 55.16 189 THR A C 1
ATOM 1474 O O . THR A 1 189 ? -6.231 -2.617 30.002 1.00 55.16 189 THR A O 1
ATOM 1477 N N . SER A 1 190 ? -6.049 -4.858 29.879 1.00 49.56 190 SER A N 1
ATOM 1478 C CA . SER A 1 190 ? -6.459 -5.222 31.239 1.00 49.56 190 SER A CA 1
ATOM 1479 C C . SER A 1 190 ? -5.268 -5.415 32.199 1.00 49.56 190 SER A C 1
ATOM 1481 O O . SER A 1 190 ? -5.463 -5.898 33.313 1.00 49.56 190 SER A O 1
ATOM 1483 N N . SER A 1 191 ? -4.038 -5.107 31.773 1.00 46.53 191 SER A N 1
ATOM 1484 C CA . SER A 1 191 ? -2.788 -5.391 32.494 1.00 46.53 191 SER A CA 1
ATOM 1485 C C . SER A 1 191 ? -2.013 -4.125 32.879 1.00 46.53 191 SER A C 1
ATOM 1487 O O . SER A 1 191 ? -1.998 -3.122 32.168 1.00 46.53 191 SER A O 1
ATOM 1489 N N . ASP A 1 192 ? -1.387 -4.198 34.055 1.00 47.62 192 ASP A N 1
ATOM 1490 C CA . ASP A 1 192 ? -0.730 -3.098 34.759 1.00 47.62 192 ASP A CA 1
ATOM 1491 C C . ASP A 1 192 ? 0.579 -2.673 34.067 1.00 47.62 192 ASP A C 1
ATOM 1493 O O . ASP A 1 192 ? 1.485 -3.474 33.826 1.00 47.62 192 ASP A O 1
ATOM 1497 N N . TRP A 1 193 ? 0.679 -1.385 33.753 1.00 48.09 193 TRP A N 1
ATOM 1498 C CA . TRP A 1 193 ? 1.659 -0.781 32.842 1.00 48.09 193 TRP A CA 1
ATOM 1499 C C . TRP A 1 193 ? 3.102 -0.772 33.359 1.00 48.09 193 TRP A C 1
ATOM 1501 O O . TRP A 1 193 ? 4.025 -0.420 32.627 1.00 48.09 193 TRP A O 1
ATOM 1511 N N . ILE A 1 194 ? 3.297 -1.175 34.609 1.00 48.28 194 ILE A N 1
ATOM 1512 C CA . ILE A 1 194 ? 4.571 -1.125 35.324 1.00 48.28 194 ILE A CA 1
ATOM 1513 C C . ILE A 1 194 ? 5.465 -2.338 35.007 1.00 48.28 194 ILE A C 1
ATOM 1515 O O . ILE A 1 194 ? 6.663 -2.287 35.281 1.00 48.28 194 ILE A O 1
ATOM 1519 N N . ARG A 1 195 ? 4.924 -3.436 34.454 1.00 46.56 195 ARG A N 1
ATOM 1520 C CA . ARG A 1 195 ? 5.619 -4.739 34.488 1.00 46.56 195 ARG A CA 1
ATOM 1521 C C . ARG A 1 195 ? 6.137 -5.291 33.157 1.00 46.56 195 ARG A C 1
ATOM 1523 O O . ARG A 1 195 ? 7.041 -6.118 33.214 1.00 46.56 195 ARG A O 1
ATOM 1530 N N . GLU A 1 196 ? 5.641 -4.863 31.994 1.00 50.81 196 GLU A N 1
ATOM 1531 C CA . GLU A 1 196 ? 5.996 -5.490 30.703 1.00 50.81 196 GLU A CA 1
ATOM 1532 C C . GLU A 1 196 ? 6.151 -4.473 29.546 1.00 50.81 196 GLU A C 1
ATOM 1534 O O . GLU A 1 196 ? 5.515 -3.417 29.581 1.00 50.81 196 GLU A O 1
ATOM 1539 N N . PRO A 1 197 ? 6.993 -4.758 28.525 1.00 53.81 197 PRO A N 1
ATOM 1540 C CA . PRO A 1 197 ? 7.084 -3.965 27.291 1.00 53.81 197 PRO A CA 1
ATOM 1541 C C . PRO A 1 197 ? 5.742 -3.908 26.533 1.00 53.81 197 PRO A C 1
ATOM 1543 O O . PRO A 1 197 ? 5.107 -4.936 26.309 1.00 53.81 197 PRO A O 1
ATOM 1546 N N . HIS A 1 198 ? 5.315 -2.708 26.115 1.00 61.38 198 HIS A N 1
ATOM 1547 C CA . HIS A 1 198 ? 3.944 -2.434 25.649 1.00 61.38 198 HIS A CA 1
ATOM 1548 C C . HIS A 1 198 ? 3.769 -2.473 24.127 1.00 61.38 198 HIS A C 1
ATOM 1550 O O . HIS A 1 198 ? 3.557 -1.437 23.503 1.00 61.38 198 HIS A O 1
ATOM 1556 N N . ILE A 1 199 ? 3.742 -3.669 23.540 1.00 62.16 199 ILE A N 1
ATOM 1557 C CA . ILE A 1 199 ? 3.389 -3.844 22.115 1.00 62.16 199 ILE A CA 1
ATOM 1558 C C . ILE A 1 199 ? 1.989 -3.259 21.817 1.00 62.16 199 ILE A C 1
ATOM 1560 O O . ILE A 1 199 ? 1.762 -2.645 20.780 1.00 62.16 199 ILE A O 1
ATOM 1564 N N . ASP A 1 200 ? 1.053 -3.363 22.766 1.00 66.00 200 ASP A N 1
ATOM 1565 C CA . ASP A 1 200 ? -0.322 -2.864 22.614 1.00 66.00 200 ASP A CA 1
ATOM 1566 C C . ASP A 1 200 ? -0.429 -1.336 22.553 1.00 66.00 200 ASP A C 1
ATOM 1568 O O . ASP A 1 200 ? -1.334 -0.800 21.907 1.00 66.00 200 ASP A O 1
ATOM 1572 N N . ARG A 1 201 ? 0.499 -0.632 23.210 1.00 65.06 201 ARG A N 1
ATOM 1573 C CA . ARG A 1 201 ? 0.581 0.826 23.137 1.00 65.06 201 ARG A CA 1
ATOM 1574 C C . ARG A 1 201 ? 1.083 1.260 21.769 1.00 65.06 201 ARG A C 1
ATOM 1576 O O . ARG A 1 201 ? 0.491 2.167 21.197 1.00 65.06 201 ARG A O 1
ATOM 1583 N N . ASP A 1 202 ? 2.120 0.605 21.258 1.00 67.50 202 ASP A N 1
ATOM 1584 C CA . ASP A 1 202 ? 2.691 0.922 19.948 1.00 67.50 202 ASP A CA 1
ATOM 1585 C C . ASP A 1 202 ? 1.637 0.720 18.848 1.00 67.50 202 ASP A C 1
ATOM 1587 O O . ASP A 1 202 ? 1.412 1.611 18.037 1.00 67.50 202 ASP A O 1
ATOM 1591 N N . ILE A 1 203 ? 0.859 -0.367 18.921 1.00 69.25 203 ILE A N 1
ATOM 1592 C CA . ILE A 1 203 ? -0.275 -0.627 18.017 1.00 69.25 203 ILE A CA 1
ATOM 1593 C C . ILE A 1 203 ? -1.343 0.480 18.099 1.00 69.25 203 ILE A C 1
ATOM 1595 O O . ILE A 1 203 ? -1.882 0.912 17.077 1.00 69.25 203 ILE A O 1
ATOM 1599 N N . ALA A 1 204 ? -1.678 0.945 19.307 1.00 67.88 204 ALA A N 1
ATOM 1600 C CA . ALA A 1 204 ? -2.641 2.031 19.485 1.00 67.88 204 ALA A CA 1
ATOM 1601 C C . ALA A 1 204 ? -2.108 3.371 18.948 1.00 67.88 204 ALA A C 1
ATOM 1603 O O . ALA A 1 204 ? -2.862 4.137 18.346 1.00 67.88 204 ALA A O 1
ATOM 1604 N N . GLU A 1 205 ? -0.821 3.659 19.155 1.00 67.31 205 GLU A N 1
ATOM 1605 C CA . GLU A 1 205 ? -0.154 4.850 18.627 1.00 67.31 205 GLU A CA 1
ATOM 1606 C C . GLU A 1 205 ? -0.059 4.810 17.093 1.00 67.31 205 GLU A C 1
ATOM 1608 O O . GLU A 1 205 ? -0.302 5.835 16.450 1.00 67.31 205 GLU A O 1
ATOM 1613 N N . ASP A 1 206 ? 0.195 3.644 16.496 1.00 67.38 206 ASP A N 1
ATOM 1614 C CA . ASP A 1 206 ? 0.211 3.450 15.044 1.00 67.38 206 ASP A CA 1
ATOM 1615 C C . ASP A 1 206 ? -1.164 3.744 14.434 1.00 67.38 206 ASP A C 1
ATOM 1617 O O . ASP A 1 206 ? -1.277 4.601 13.555 1.00 67.38 206 ASP A O 1
ATOM 1621 N N . GLY A 1 207 ? -2.232 3.145 14.976 1.00 68.50 207 GLY A N 1
ATOM 1622 C CA . GLY A 1 207 ? -3.603 3.423 14.534 1.00 68.50 207 GLY A CA 1
ATOM 1623 C C . GLY A 1 207 ? -4.026 4.883 14.745 1.00 68.50 207 GLY A C 1
ATOM 1624 O O . GLY A 1 207 ? -4.742 5.456 13.922 1.00 68.50 207 GLY A O 1
ATOM 1625 N N . ALA A 1 208 ? -3.552 5.530 15.817 1.00 68.81 208 ALA A N 1
ATOM 1626 C CA . ALA A 1 208 ? -3.776 6.958 16.041 1.00 68.81 208 ALA A CA 1
ATOM 1627 C C . ALA A 1 208 ? -3.045 7.830 15.014 1.00 68.81 208 ALA A C 1
ATOM 1629 O O . ALA A 1 208 ? -3.563 8.876 14.623 1.00 68.81 208 ALA A O 1
ATOM 1630 N N . THR A 1 209 ? -1.864 7.397 14.567 1.00 69.81 209 THR A N 1
ATOM 1631 C CA . THR A 1 209 ? -1.010 8.119 13.618 1.00 69.81 209 THR A CA 1
ATOM 1632 C C . THR A 1 209 ? -1.546 8.053 12.184 1.00 69.81 209 THR A C 1
ATOM 1634 O O . THR A 1 209 ? -1.365 9.016 11.429 1.00 69.81 209 THR A O 1
ATOM 1637 N N . SER A 1 210 ? -2.284 6.998 11.826 1.00 71.00 210 SER A N 1
ATOM 1638 C CA . SER A 1 210 ? -2.998 6.865 10.545 1.00 71.00 210 SER A CA 1
ATOM 1639 C C . SER A 1 210 ? -3.934 8.045 10.256 1.00 71.00 210 SER A C 1
ATOM 1641 O O . SER A 1 210 ? -4.010 8.559 9.137 1.00 71.00 210 SER A O 1
ATOM 1643 N N . VAL A 1 211 ? -4.625 8.529 11.293 1.00 71.12 211 VAL A N 1
ATOM 1644 C CA . VAL A 1 211 ? -5.667 9.563 11.193 1.00 71.12 211 VAL A CA 1
ATOM 1645 C C . VAL A 1 211 ? -5.130 10.938 10.770 1.00 71.12 211 VAL A C 1
ATOM 1647 O O . VAL A 1 211 ? -5.626 11.490 9.787 1.00 71.12 211 VAL A O 1
ATOM 1650 N N . PRO A 1 212 ? -4.133 11.547 11.441 1.00 64.62 212 PRO A N 1
ATOM 1651 C CA . PRO A 1 212 ? -3.563 12.805 10.974 1.00 64.62 212 PRO A CA 1
ATOM 1652 C C . PRO A 1 212 ? -2.735 12.632 9.701 1.00 64.62 212 PRO A C 1
ATOM 1654 O O . PRO A 1 212 ? -2.694 13.571 8.908 1.00 64.62 212 PRO A O 1
ATOM 1657 N N . ARG A 1 213 ? -2.104 11.468 9.463 1.00 67.81 213 ARG A N 1
ATOM 1658 C CA . ARG A 1 213 ? -1.385 11.204 8.204 1.00 67.81 213 ARG A CA 1
ATOM 1659 C C . ARG A 1 213 ? -2.310 11.337 7.000 1.00 67.81 213 ARG A C 1
ATOM 1661 O O . ARG A 1 213 ? -1.913 11.963 6.021 1.00 67.81 213 ARG A O 1
ATOM 1668 N N . LEU A 1 214 ? -3.553 10.866 7.111 1.00 68.50 214 LEU A N 1
ATOM 1669 C CA . LEU A 1 214 ? -4.575 11.051 6.080 1.00 68.50 214 LEU A CA 1
ATOM 1670 C C . LEU A 1 214 ? -4.762 12.533 5.707 1.00 68.50 214 LEU A C 1
ATOM 1672 O O . LEU A 1 214 ? -4.812 12.866 4.528 1.00 68.50 214 LEU A O 1
ATOM 1676 N N . GLY A 1 215 ? -4.819 13.430 6.697 1.00 62.62 215 GLY A N 1
ATOM 1677 C CA . GLY A 1 215 ? -4.985 14.870 6.468 1.00 62.62 215 GLY A CA 1
ATOM 1678 C C . GLY A 1 215 ? -3.699 15.611 6.081 1.00 62.62 215 GLY A C 1
ATOM 1679 O O . GLY A 1 215 ? -3.774 16.652 5.432 1.00 62.62 215 GLY A O 1
ATOM 1680 N N . LEU A 1 216 ? -2.528 15.101 6.475 1.00 63.19 216 LEU A N 1
ATOM 1681 C CA . LEU A 1 216 ? -1.219 15.677 6.141 1.00 63.19 216 LEU A CA 1
ATOM 1682 C C . LEU A 1 216 ? -0.789 15.346 4.711 1.00 63.19 216 LEU A C 1
ATOM 1684 O O . LEU A 1 216 ? -0.229 16.201 4.033 1.00 63.19 216 LEU A O 1
ATOM 1688 N N . LEU A 1 217 ? -1.050 14.117 4.263 1.00 62.25 217 LEU A N 1
ATOM 1689 C CA . LEU A 1 217 ? -0.683 13.657 2.925 1.00 62.25 217 LEU A CA 1
ATOM 1690 C C . LEU A 1 217 ? -1.685 14.116 1.860 1.00 62.25 217 LEU A C 1
ATOM 1692 O O . LEU A 1 217 ? -1.339 14.170 0.683 1.00 62.25 217 LEU A O 1
ATOM 1696 N N . ARG A 1 218 ? -2.930 14.421 2.251 1.00 64.75 218 ARG A N 1
ATOM 1697 C CA . ARG A 1 218 ? -4.031 14.707 1.326 1.00 64.75 218 ARG A CA 1
ATOM 1698 C C . ARG A 1 218 ? -4.957 15.798 1.862 1.00 64.75 218 ARG A C 1
ATOM 1700 O O . ARG A 1 218 ? -5.800 15.564 2.728 1.00 64.75 218 ARG A O 1
ATOM 1707 N N . ALA A 1 219 ? -4.821 17.007 1.314 1.00 64.38 219 ALA A N 1
ATOM 1708 C CA . ALA A 1 219 ? -5.607 18.170 1.733 1.00 64.38 219 ALA A CA 1
ATOM 1709 C C . ALA A 1 219 ? -7.126 17.991 1.510 1.00 64.38 219 ALA A C 1
ATOM 1711 O O . ALA A 1 219 ? -7.927 18.552 2.260 1.00 64.38 219 ALA A O 1
ATOM 1712 N N . ASP A 1 220 ? -7.526 17.175 0.529 1.00 71.94 220 ASP A N 1
ATOM 1713 C CA . ASP A 1 220 ? -8.918 16.815 0.226 1.00 71.94 220 ASP A CA 1
ATOM 1714 C C . ASP A 1 220 ? -9.576 15.946 1.313 1.00 71.94 220 ASP A C 1
ATOM 1716 O O . ASP A 1 220 ? -10.800 15.918 1.420 1.00 71.94 220 ASP A O 1
ATOM 1720 N N . GLN A 1 221 ? -8.788 15.282 2.165 1.00 76.50 221 GLN A N 1
ATOM 1721 C CA . GLN A 1 221 ? -9.290 14.372 3.201 1.00 76.50 221 GLN A CA 1
ATOM 1722 C C . GLN A 1 221 ? -9.530 15.053 4.558 1.00 76.50 221 GLN A C 1
ATOM 1724 O O . GLN A 1 221 ? -10.007 14.417 5.501 1.00 76.50 221 GLN A O 1
ATOM 1729 N N . ALA A 1 222 ? -9.265 16.358 4.683 1.00 72.62 222 ALA A N 1
ATOM 1730 C CA . ALA A 1 222 ? -9.477 17.101 5.928 1.00 72.62 222 ALA A CA 1
ATOM 1731 C C . ALA A 1 222 ? -10.910 16.978 6.515 1.00 72.62 222 ALA A C 1
ATOM 1733 O O . ALA A 1 222 ? -11.028 16.798 7.732 1.00 72.62 222 ALA A O 1
ATOM 1734 N N . PRO A 1 223 ? -12.005 17.001 5.718 1.00 79.94 223 PRO A N 1
ATOM 1735 C CA . PRO A 1 223 ? -13.362 16.803 6.243 1.00 79.94 223 PRO A CA 1
ATOM 1736 C C . PRO A 1 223 ? -13.586 15.407 6.841 1.00 79.94 223 PRO A C 1
ATOM 1738 O O . PRO A 1 223 ? -14.293 15.259 7.843 1.00 79.94 223 PRO A O 1
ATOM 1741 N N . ARG A 1 224 ? -12.957 14.382 6.253 1.00 82.38 224 ARG A N 1
ATOM 1742 C CA . ARG A 1 224 ? -13.026 13.000 6.735 1.00 82.38 224 ARG A CA 1
ATOM 1743 C C . ARG A 1 224 ? -12.301 12.847 8.066 1.00 82.38 224 ARG A C 1
ATOM 1745 O O . ARG A 1 224 ? -12.881 12.323 9.011 1.00 82.38 224 ARG A O 1
ATOM 1752 N N . VAL A 1 225 ? -11.097 13.414 8.182 1.00 78.31 225 VAL A N 1
ATOM 1753 C CA . VAL A 1 225 ? -10.343 13.454 9.447 1.00 78.31 225 VAL A CA 1
ATOM 1754 C C . VAL A 1 225 ? -11.158 14.131 10.552 1.00 78.31 225 VAL A C 1
ATOM 1756 O O . VAL A 1 225 ? -11.261 13.590 11.652 1.00 78.31 225 VAL A O 1
ATOM 1759 N N . LYS A 1 226 ? -11.797 15.277 10.264 1.00 77.69 226 LYS A N 1
ATOM 1760 C CA . LYS A 1 226 ? -12.678 15.966 11.227 1.00 77.69 226 LYS A CA 1
ATOM 1761 C C . LYS A 1 226 ? -13.815 15.048 11.690 1.00 77.69 226 LYS A C 1
ATOM 1763 O O . LYS A 1 226 ? -14.035 14.907 12.891 1.00 77.69 226 LYS A O 1
ATOM 1768 N N . SER A 1 227 ? -14.503 14.404 10.750 1.00 80.75 227 SER A N 1
ATOM 1769 C CA . SER A 1 227 ? -15.631 13.507 11.040 1.00 80.75 227 SER A CA 1
ATOM 1770 C C . SER A 1 227 ? -15.214 12.307 11.895 1.00 80.75 227 SER A C 1
ATOM 1772 O O . SER A 1 227 ? -15.886 11.989 12.875 1.00 80.75 227 SER A O 1
ATOM 1774 N N . LEU A 1 228 ? -14.066 11.698 11.587 1.00 79.69 228 LEU A N 1
ATOM 1775 C CA . LEU A 1 228 ? -13.502 10.591 12.354 1.00 79.69 228 LEU A CA 1
ATOM 1776 C C . LEU A 1 228 ? -13.141 11.008 13.787 1.00 79.69 228 LEU A C 1
ATOM 1778 O O . LEU A 1 228 ? -13.528 10.331 14.736 1.00 79.69 228 LEU A O 1
ATOM 1782 N N . VAL A 1 229 ? -12.473 12.150 13.975 1.00 76.62 229 VAL A N 1
ATOM 1783 C CA . VAL A 1 229 ? -12.146 12.653 15.322 1.00 76.62 229 VAL A CA 1
ATOM 1784 C C . VAL A 1 229 ? -13.415 12.904 16.144 1.00 76.62 229 VAL A C 1
ATOM 1786 O O . VAL A 1 229 ? -13.461 12.537 17.317 1.00 76.62 229 VAL A O 1
ATOM 1789 N N . HIS A 1 230 ? -14.467 13.475 15.547 1.00 77.38 230 HIS A N 1
ATOM 1790 C CA . HIS A 1 230 ? -15.753 13.642 16.234 1.00 77.38 230 HIS A CA 1
ATOM 1791 C C . HIS A 1 230 ? -16.390 12.302 16.615 1.00 77.38 230 HIS A C 1
ATOM 1793 O O . HIS A 1 230 ? -16.883 12.171 17.736 1.00 77.38 230 HIS A O 1
ATOM 1799 N N . ALA A 1 231 ? -16.355 11.310 15.722 1.00 76.50 231 ALA A N 1
ATOM 1800 C CA . ALA A 1 231 ? -16.888 9.980 15.994 1.00 76.50 231 ALA A CA 1
ATOM 1801 C C . ALA A 1 231 ? -16.145 9.282 17.145 1.00 76.50 231 ALA A C 1
ATOM 1803 O O . ALA A 1 231 ? -16.785 8.697 18.015 1.00 76.50 231 ALA A O 1
ATOM 1804 N N . LEU A 1 232 ? -14.816 9.411 17.206 1.00 75.12 232 LEU A N 1
ATOM 1805 C CA . LEU A 1 232 ? -13.997 8.860 18.290 1.00 75.12 232 LEU A CA 1
ATOM 1806 C C . LEU A 1 232 ? -14.279 9.529 19.639 1.00 75.12 232 LEU A C 1
ATOM 1808 O O . LEU A 1 232 ? -14.419 8.845 20.654 1.00 75.12 232 LEU A O 1
ATOM 1812 N N . ILE A 1 233 ? -14.435 10.857 19.649 1.00 72.94 233 ILE A N 1
ATOM 1813 C CA . ILE A 1 233 ? -14.820 11.601 20.856 1.00 72.94 233 ILE A CA 1
ATOM 1814 C C . ILE A 1 233 ? -16.208 11.158 21.336 1.00 72.94 233 ILE A C 1
ATOM 1816 O O . ILE A 1 233 ? -16.386 10.889 22.523 1.00 72.94 233 ILE A O 1
ATOM 1820 N N . ALA A 1 234 ? -17.183 11.057 20.427 1.00 73.62 234 ALA A N 1
ATOM 1821 C CA . ALA A 1 234 ? -18.540 10.617 20.750 1.00 73.62 234 ALA A CA 1
ATOM 1822 C C . ALA A 1 234 ? -18.586 9.153 21.225 1.00 73.62 234 ALA A C 1
ATOM 1824 O O . ALA A 1 234 ? -19.376 8.816 22.104 1.00 73.62 234 ALA A O 1
ATOM 1825 N N . GLY A 1 235 ? -17.710 8.301 20.686 1.00 67.06 235 GLY A N 1
ATOM 1826 C CA . GLY A 1 235 ? -17.539 6.904 21.087 1.00 67.06 235 GLY A CA 1
ATOM 1827 C C . GLY A 1 235 ? -16.824 6.702 22.428 1.00 67.06 235 GLY A C 1
ATOM 1828 O O . GLY A 1 235 ? -16.693 5.560 22.868 1.00 67.06 235 GLY A O 1
ATOM 1829 N N . GLY A 1 236 ? -16.373 7.778 23.086 1.00 61.41 236 GLY A N 1
ATOM 1830 C CA . GLY A 1 236 ? -15.674 7.714 24.374 1.00 61.41 236 GLY A CA 1
ATOM 1831 C C . GLY A 1 236 ? -14.241 7.184 24.281 1.00 61.41 236 GLY A C 1
ATOM 1832 O O . GLY A 1 236 ? -13.664 6.781 25.291 1.00 61.41 236 GLY A O 1
ATOM 1833 N N . ASP A 1 237 ? -13.655 7.179 23.085 1.00 66.06 237 ASP A N 1
ATOM 1834 C CA . ASP A 1 237 ? -12.328 6.631 22.840 1.00 66.06 237 ASP A CA 1
ATOM 1835 C C . ASP A 1 237 ? -11.234 7.618 23.260 1.00 66.06 237 ASP A C 1
ATOM 1837 O O . ASP A 1 237 ? -10.750 8.457 22.494 1.00 66.06 237 ASP A O 1
ATOM 1841 N N . LEU A 1 238 ? -10.854 7.533 24.531 1.00 54.69 238 LEU A N 1
ATOM 1842 C CA . LEU A 1 238 ? -9.856 8.408 25.134 1.00 54.69 238 LEU A CA 1
ATOM 1843 C C . LEU A 1 238 ? -8.424 8.083 24.693 1.00 54.69 238 LEU A C 1
ATOM 1845 O O . LEU A 1 238 ? -7.572 8.958 24.822 1.00 54.69 238 LEU A O 1
ATOM 1849 N N . ALA A 1 239 ? -8.135 6.885 24.176 1.00 56.62 239 ALA A N 1
ATOM 1850 C CA . ALA A 1 239 ? -6.775 6.498 23.794 1.00 56.62 239 ALA A CA 1
ATOM 1851 C C . ALA A 1 239 ? -6.338 7.236 22.520 1.00 56.62 239 ALA A C 1
ATOM 1853 O O . ALA A 1 239 ? -5.353 7.981 22.538 1.00 56.62 239 ALA A O 1
ATOM 1854 N N . LEU A 1 240 ? -7.143 7.134 21.459 1.00 57.53 240 LEU A N 1
ATOM 1855 C CA . LEU A 1 240 ? -6.883 7.821 20.190 1.00 57.53 240 LEU A CA 1
ATOM 1856 C C . LEU A 1 240 ? -7.082 9.342 20.326 1.00 57.53 240 LEU A C 1
ATOM 1858 O O . LEU A 1 240 ? -6.292 10.138 19.810 1.00 57.53 240 LEU A O 1
ATOM 1862 N N . THR A 1 241 ? -8.080 9.770 21.109 1.00 55.25 241 THR A N 1
ATOM 1863 C CA . THR A 1 241 ? -8.353 11.197 21.359 1.00 55.25 241 THR A CA 1
ATOM 1864 C C . THR A 1 241 ? -7.240 11.878 22.165 1.00 55.25 241 THR A C 1
ATOM 1866 O O . THR A 1 241 ? -6.909 13.040 21.906 1.00 55.25 241 THR A O 1
ATOM 1869 N N . ARG A 1 242 ? -6.640 11.195 23.152 1.00 53.69 242 ARG A N 1
ATOM 1870 C CA . ARG A 1 242 ? -5.559 11.760 23.980 1.00 53.69 242 ARG A CA 1
ATOM 1871 C C . ARG A 1 242 ? -4.279 11.951 23.176 1.00 53.69 242 ARG A C 1
ATOM 1873 O O . ARG A 1 242 ? -3.661 13.002 23.321 1.00 53.69 242 ARG A O 1
ATOM 1880 N N . TRP A 1 243 ? -3.939 11.009 22.297 1.00 58.59 243 TRP A N 1
ATOM 1881 C CA . TRP A 1 243 ? -2.807 11.144 21.378 1.00 58.59 243 TRP A CA 1
ATOM 1882 C C . TRP A 1 243 ? -3.014 12.304 20.386 1.00 58.59 243 TRP A C 1
ATOM 1884 O O . TRP A 1 243 ? -2.155 13.180 20.254 1.00 58.59 243 TRP A O 1
ATOM 1894 N N . ALA A 1 244 ? -4.205 12.398 19.776 1.00 52.19 244 ALA A N 1
ATOM 1895 C CA . ALA A 1 244 ? -4.549 13.498 18.870 1.00 52.19 244 ALA A CA 1
ATOM 1896 C C . ALA A 1 244 ? -4.492 14.877 19.561 1.00 52.19 244 ALA A C 1
ATOM 1898 O O . ALA A 1 244 ? -4.164 15.886 18.934 1.00 52.19 244 ALA A O 1
ATOM 1899 N N . ARG A 1 245 ? -4.786 14.936 20.869 1.00 51.78 245 ARG A N 1
ATOM 1900 C CA . ARG A 1 245 ? -4.657 16.154 21.686 1.00 51.78 245 ARG A CA 1
ATOM 1901 C C . ARG A 1 245 ? -3.214 16.465 22.086 1.00 51.78 245 ARG A C 1
ATOM 1903 O O . ARG A 1 245 ? -2.855 17.639 22.067 1.00 51.78 245 ARG A O 1
ATOM 1910 N N . SER A 1 246 ? -2.398 15.469 22.444 1.00 49.28 246 SER A N 1
ATOM 1911 C CA . SER A 1 246 ? -1.031 15.690 22.942 1.00 49.28 246 SER A CA 1
ATOM 1912 C C . SER A 1 246 ? -0.056 16.163 21.866 1.00 49.28 246 SER A C 1
ATOM 1914 O O . SER A 1 246 ? 0.898 16.857 22.194 1.00 49.28 246 SER A O 1
ATOM 1916 N N . ARG A 1 247 ? -0.302 15.849 20.587 1.00 50.12 247 ARG A N 1
ATOM 1917 C CA . ARG A 1 247 ? 0.558 16.277 19.467 1.00 50.12 247 ARG A CA 1
ATOM 1918 C C . ARG A 1 247 ? 0.070 17.516 18.704 1.00 50.12 247 ARG A C 1
ATOM 1920 O O . ARG A 1 247 ? 0.640 17.860 17.669 1.00 50.12 247 ARG A O 1
ATOM 1927 N N . LYS A 1 248 ? -0.925 18.242 19.237 1.00 45.38 248 LYS A N 1
ATOM 1928 C CA . LYS A 1 248 ? -1.384 19.540 18.695 1.00 45.38 248 LYS A CA 1
ATOM 1929 C C . LYS A 1 248 ? -0.266 20.588 18.565 1.00 45.38 248 LYS A C 1
ATOM 1931 O O . LYS A 1 248 ? -0.404 21.485 17.745 1.00 45.38 248 LYS A O 1
ATOM 1936 N N . SER A 1 249 ? 0.796 20.494 19.368 1.00 38.75 249 SER A N 1
ATOM 1937 C CA . SER A 1 249 ? 1.924 21.438 19.377 1.00 38.75 249 SER A CA 1
ATOM 1938 C C . SER A 1 249 ? 3.108 21.024 18.495 1.00 38.75 249 SER A C 1
ATOM 1940 O O . SER A 1 249 ? 3.907 21.878 18.131 1.00 38.75 249 SER A O 1
ATOM 1942 N N . GLU A 1 250 ? 3.252 19.736 18.169 1.00 40.06 250 GLU A N 1
ATOM 1943 C CA . GLU A 1 250 ? 4.413 19.209 17.425 1.00 40.06 250 GLU A CA 1
ATOM 1944 C C . GLU A 1 250 ? 4.183 19.169 15.919 1.00 40.06 250 GLU A C 1
ATOM 1946 O O . GLU A 1 250 ? 5.107 19.368 15.132 1.00 40.06 250 GLU A O 1
ATOM 1951 N N . PHE A 1 251 ? 2.943 18.947 15.497 1.00 41.69 251 PHE A N 1
ATOM 1952 C CA . PHE A 1 251 ? 2.614 19.035 14.093 1.00 41.69 251 PHE A CA 1
ATOM 1953 C C . PHE A 1 251 ? 2.143 20.447 1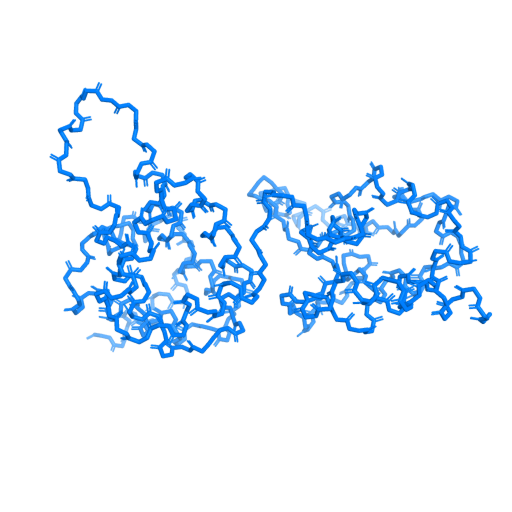3.774 1.00 41.69 251 PHE A C 1
ATOM 1955 O O . PHE A 1 251 ? 1.200 20.957 14.375 1.00 41.69 251 PHE A O 1
ATOM 1962 N N . ARG A 1 252 ? 2.746 21.042 12.745 1.00 38.06 252 ARG A N 1
ATOM 1963 C CA . ARG A 1 252 ? 2.345 22.294 12.082 1.00 38.06 252 ARG A CA 1
ATOM 1964 C C . ARG A 1 252 ? 0.976 22.165 11.377 1.00 38.06 252 ARG A C 1
ATOM 1966 O O . ARG A 1 252 ? 0.765 22.693 10.292 1.00 38.06 252 ARG A O 1
ATOM 1973 N N . ILE A 1 253 ? 0.023 21.475 12.006 1.00 41.50 253 ILE A N 1
ATOM 1974 C CA . ILE A 1 253 ? -1.405 21.400 11.682 1.00 41.50 253 ILE A CA 1
ATOM 1975 C C . ILE A 1 253 ? -2.093 22.689 12.181 1.00 41.50 253 ILE A C 1
ATOM 1977 O O . ILE A 1 253 ? -3.300 22.747 12.367 1.00 41.50 253 ILE A O 1
ATOM 1981 N N . GLU A 1 254 ? -1.362 23.788 12.372 1.00 37.44 254 GLU A N 1
ATOM 1982 C CA . GLU A 1 254 ? -1.979 25.086 12.641 1.00 37.44 254 GLU A CA 1
ATOM 1983 C C . GLU A 1 254 ? -2.884 25.510 11.478 1.00 37.44 254 GLU A C 1
ATOM 1985 O O . GLU A 1 254 ? -3.959 26.034 11.714 1.00 37.44 254 GLU A O 1
ATOM 1990 N N . ARG A 1 255 ? -2.579 25.196 10.212 1.00 40.44 255 ARG A N 1
ATOM 1991 C CA . ARG A 1 255 ? -3.483 25.607 9.116 1.00 40.44 255 ARG A CA 1
ATOM 1992 C C . ARG A 1 255 ? -4.743 24.751 8.976 1.00 40.44 255 ARG A C 1
ATOM 1994 O O . ARG A 1 255 ? -5.790 25.294 8.632 1.00 40.44 255 ARG A O 1
ATOM 2001 N N . THR A 1 256 ? -4.676 23.453 9.270 1.00 38.38 256 THR A N 1
ATOM 2002 C CA . THR A 1 256 ? -5.823 22.543 9.086 1.00 38.38 256 THR A CA 1
ATOM 2003 C C . THR A 1 256 ? -6.623 22.363 10.378 1.00 38.38 256 THR A C 1
ATOM 2005 O O . THR A 1 256 ? -7.847 22.371 10.330 1.00 38.38 256 THR A O 1
ATOM 2008 N N . VAL A 1 257 ? -5.979 22.301 11.551 1.00 35.47 257 VAL A N 1
ATOM 2009 C CA . VAL A 1 257 ? -6.661 22.186 12.855 1.00 35.47 257 VAL A CA 1
ATOM 2010 C C . VAL A 1 257 ? -7.019 23.551 13.441 1.00 35.47 257 VAL A C 1
ATOM 2012 O O . VAL A 1 257 ? -8.071 23.624 14.072 1.00 35.47 257 VAL A O 1
ATOM 2015 N N . ALA A 1 258 ? -6.276 24.647 13.204 1.00 38.72 258 ALA A N 1
ATOM 2016 C CA . ALA A 1 258 ? -6.762 25.968 13.646 1.00 38.72 258 ALA A CA 1
ATOM 2017 C C . ALA A 1 258 ? -7.959 26.442 12.812 1.00 38.72 258 ALA A C 1
ATOM 2019 O O . ALA A 1 258 ? -8.876 27.035 13.366 1.00 38.72 258 ALA A O 1
ATOM 2020 N N . ARG A 1 259 ? -8.034 26.083 11.522 1.00 37.00 259 ARG A N 1
ATOM 2021 C CA . ARG A 1 259 ? -9.242 26.313 10.711 1.00 37.00 259 ARG A CA 1
ATOM 2022 C C . ARG A 1 259 ? -10.436 25.483 11.201 1.00 37.00 259 ARG A C 1
ATOM 2024 O O . ARG A 1 259 ? -11.552 25.978 11.214 1.00 37.00 259 ARG A O 1
ATOM 2031 N N . VAL A 1 260 ? -10.203 24.254 11.666 1.00 38.50 260 VAL A N 1
ATOM 2032 C CA . VAL A 1 260 ? -11.248 23.393 12.254 1.00 38.50 260 VAL A CA 1
ATOM 2033 C C . VAL A 1 260 ? -11.638 23.817 13.679 1.00 38.50 260 VAL A C 1
ATOM 2035 O O . VAL A 1 260 ? -12.777 23.589 14.071 1.00 38.50 260 VAL A O 1
ATOM 2038 N N . SER A 1 261 ? -10.733 24.446 14.437 1.00 33.19 261 SER A N 1
ATOM 2039 C CA . SER A 1 261 ? -10.984 24.914 15.812 1.00 33.19 261 SER A CA 1
ATOM 2040 C C . SER A 1 261 ? -11.557 26.335 15.885 1.00 33.19 261 SER A C 1
ATOM 2042 O O . SER A 1 261 ? -12.051 26.707 16.936 1.00 33.19 261 SER A O 1
ATOM 2044 N N . ALA A 1 262 ? -11.494 27.123 14.805 1.00 37.34 262 ALA A N 1
ATOM 2045 C CA . ALA A 1 262 ? -12.122 28.447 14.719 1.00 37.34 262 ALA A CA 1
ATOM 2046 C C . ALA A 1 262 ? -13.626 28.391 14.364 1.00 37.34 262 ALA A C 1
ATOM 2048 O O . ALA A 1 262 ? -14.308 29.407 14.433 1.00 37.34 262 ALA A O 1
ATOM 2049 N N . GLU A 1 263 ? -14.131 27.214 13.980 1.00 32.31 263 GLU A N 1
ATOM 2050 C CA . GLU A 1 263 ? -15.548 26.940 13.682 1.00 32.31 263 GLU A CA 1
ATOM 2051 C C . GLU A 1 263 ? -16.232 26.087 14.780 1.00 32.31 263 GLU A C 1
ATOM 2053 O O . GLU A 1 263 ? -17.286 25.497 14.540 1.00 32.31 263 GLU A O 1
ATOM 2058 N N . ILE A 1 264 ? -15.617 25.993 15.966 1.00 37.31 264 ILE A N 1
ATOM 2059 C CA . ILE A 1 264 ? -16.182 25.435 17.210 1.00 37.31 264 ILE A CA 1
ATOM 2060 C C . ILE A 1 264 ? -16.295 26.585 18.207 1.00 37.31 264 ILE A C 1
ATOM 2062 O O . ILE A 1 264 ? -17.356 26.683 18.860 1.00 37.31 264 ILE A O 1
#

Secondary structure (DSSP, 8-state):
-HHHHHHHHHHHHHHTTTS-HHHHHHHHHHHHH-THHHHHHHHTTTSS-S---HHHHHHHHHHHTTTPPPPPHHHHHGGGGTT-HHHHHHH-GGGSSS--S---TT-TTSHHHHHHHHTTS--TTSPPHHHHHHHHH---HHHHHHHHHHHHHTT-HHHHHHHHHHHGGGS-GGGHHHHHHHHHHHH--SS-TTSS--HHHHHHHHHHHHHHHHHHH-GGGHHHHHHHHHHHHHTT-HHHHHHHHHTTTTS-THHHHHHHHTT-

Sequence (264 aa):
MKRMLSAYAVLEAAVRGEISLFDVLAFSWSLTQSPGLRDAIAANLDKPVDDPSQSELIDMVASSLDRRSAATPVDILKDAAEGYEPILKAVFPRFSEREAEDHRATRICRRRNLVRLLYLGNPTWMVPRAEIELVWSLGDGGELERKLRAIKKDDKLPALLDRLDDLLPDLAPSGDAAFFSAVSRVTITSSDWIREPHIDRDIAEDGATSVPRLGLLRADQAPRVKSLVHALIAGGDLALTRWARSRKSEFRIERTVARVSAEI

pLDDT: mean 75.04, std 15.84, range [32.31, 94.12]